Protein AF-A0A931E0K4-F1 (afdb_monomer_lite)

Organism: NCBI:txid2793269

Foldseek 3Di:
DDDDPDDDPVVVVVVVVVVPPPPPPPPPPQWDQDPPPRDIDGVPDQADPQQRQGPDPDPVNVVVVVVVVVLVVLLVVLVVLLVQLLVLLLVQLVVLQVVLVVLCPDPDPCSVVSSVVSNVSSVLSVVLSVCCVPQSQVSLVVVLVVLVVVLVCVCVVPVVCLVVDPVSVVSNVVSVVSSVSSVSNNVSSVVNVVVVVVNVRD

Secondary structure (DSSP, 8-state):
--------THHHHHHHHHTTS---------EEE-TTT--EEETT-SB-TTT--BSSSSTHHHHHHHHHHHHHHHHHHHHHHHHHHHHHHHHHHHHHHHHHHHHHTS--TTHHHHHHHHHHHHHHHHHHHHHTTT-HHHHHHHHHHHHHHHHHHHHHHTHHHHTTSHHHHHHHHHHHHHHHHHHHHHHHHHHHHHHHHHHH--

Sequence (202 aa):
MEYKLFLPARYTKAARINAHLPHVRHVSTNFATCRRCFYINDNSHHFCTNCGFPQQEDETQLLFQYREKQRKETLQKNEFTIQVARSVLYILSAIFFASAVGILFSTLDERIWLSLISAACTGLFFLLARWSAKRPFTAILTAFVIVVTFSTIAVFGELTNSFKTVQGIYTIIFCTTISWLLFRGIQAAYRTDLVNEEMLII

Structure (mmCIF, N/CA/C/O backbone):
data_AF-A0A931E0K4-F1
#
_entry.id   AF-A0A931E0K4-F1
#
loop_
_atom_site.group_PDB
_atom_site.id
_atom_site.type_symbol
_atom_site.label_atom_id
_atom_site.label_alt_id
_atom_site.label_comp_id
_atom_site.label_asym_id
_atom_site.label_entity_id
_atom_site.label_seq_id
_atom_site.pdbx_PDB_ins_code
_atom_site.Cartn_x
_atom_site.Cartn_y
_atom_site.Cartn_z
_atom_site.occupancy
_atom_site.B_iso_or_equiv
_atom_site.auth_seq_id
_atom_site.auth_comp_id
_atom_site.auth_asym_id
_atom_site.auth_atom_id
_atom_site.pdbx_PDB_model_num
ATOM 1 N N . MET A 1 1 ? 36.738 -17.093 -81.093 1.00 38.88 1 MET A N 1
ATOM 2 C CA . MET A 1 1 ? 36.379 -18.367 -80.435 1.00 38.88 1 MET A CA 1
ATOM 3 C C . MET A 1 1 ? 35.285 -18.061 -79.427 1.00 38.88 1 MET A C 1
ATOM 5 O O . MET A 1 1 ? 35.580 -17.498 -78.386 1.00 38.88 1 MET A O 1
ATOM 9 N N . GLU A 1 2 ? 34.027 -18.318 -79.785 1.00 40.12 2 GLU A N 1
ATOM 10 C CA . GLU A 1 2 ? 32.872 -18.112 -78.903 1.00 40.12 2 GLU A CA 1
ATOM 11 C C . GLU A 1 2 ? 32.595 -19.391 -78.107 1.00 40.12 2 GLU A C 1
ATOM 13 O O . GLU A 1 2 ? 32.295 -20.441 -78.676 1.00 40.12 2 GLU A O 1
ATOM 18 N N . TYR A 1 3 ? 32.689 -19.307 -76.784 1.00 42.59 3 TYR A N 1
ATOM 19 C CA . TYR A 1 3 ? 32.352 -20.404 -75.881 1.00 42.59 3 TYR A CA 1
ATOM 20 C C . TYR A 1 3 ? 30.838 -20.378 -75.625 1.00 42.59 3 TYR A C 1
ATOM 22 O O . TYR A 1 3 ? 30.347 -19.605 -74.804 1.00 42.59 3 TYR A O 1
ATOM 30 N N . LYS A 1 4 ? 30.067 -21.208 -76.338 1.00 49.88 4 LYS A N 1
ATOM 31 C CA . LYS A 1 4 ? 28.650 -21.438 -76.009 1.00 49.88 4 LYS A CA 1
ATOM 32 C C . LYS A 1 4 ? 28.568 -22.341 -74.777 1.00 49.88 4 LYS A C 1
ATOM 34 O O . LYS A 1 4 ? 28.726 -23.554 -74.884 1.00 49.88 4 LYS A O 1
ATOM 39 N N . LEU A 1 5 ? 28.327 -21.743 -73.608 1.00 58.03 5 LEU A N 1
ATOM 40 C CA . LEU A 1 5 ? 28.020 -22.472 -72.375 1.00 58.03 5 LEU A CA 1
ATOM 41 C C . LEU A 1 5 ? 26.704 -23.252 -72.554 1.00 58.03 5 LEU A C 1
ATOM 43 O O . LEU A 1 5 ? 25.621 -22.671 -72.628 1.00 58.03 5 LEU A O 1
ATOM 47 N N . PHE A 1 6 ? 26.803 -24.577 -72.623 1.00 56.31 6 PHE A N 1
ATOM 48 C CA . PHE A 1 6 ? 25.661 -25.488 -72.677 1.00 56.31 6 PHE A CA 1
ATOM 49 C C . PHE A 1 6 ? 25.078 -25.645 -71.262 1.00 56.31 6 PHE A C 1
ATOM 51 O O . PHE A 1 6 ? 25.550 -26.452 -70.464 1.00 56.31 6 PHE A O 1
ATOM 58 N N . LEU A 1 7 ? 24.071 -24.839 -70.917 1.00 56.97 7 LEU A N 1
ATOM 59 C CA . LEU A 1 7 ? 23.323 -25.000 -69.666 1.00 56.97 7 LEU A CA 1
ATOM 60 C C . LEU A 1 7 ? 22.314 -26.162 -69.805 1.00 56.97 7 LEU A C 1
ATOM 62 O O . LEU A 1 7 ? 21.549 -26.190 -70.772 1.00 56.97 7 LEU A O 1
ATOM 66 N N . PRO A 1 8 ? 22.270 -27.125 -68.864 1.00 56.81 8 PRO A N 1
ATOM 67 C CA . PRO A 1 8 ? 21.393 -28.291 -68.952 1.00 56.81 8 PRO A CA 1
ATOM 68 C C . PRO A 1 8 ? 19.906 -27.913 -68.839 1.00 56.81 8 PRO A C 1
ATOM 70 O O . PRO A 1 8 ? 19.513 -27.046 -68.056 1.00 56.81 8 PRO A O 1
ATOM 73 N N . ALA A 1 9 ? 19.053 -28.628 -69.581 1.00 57.25 9 ALA A N 1
ATOM 74 C CA . ALA A 1 9 ? 17.633 -28.323 -69.799 1.00 57.25 9 ALA A CA 1
ATOM 75 C C . ALA A 1 9 ? 16.779 -28.127 -68.523 1.00 57.25 9 ALA A C 1
ATOM 77 O O . ALA A 1 9 ? 15.753 -27.447 -68.576 1.00 57.25 9 ALA A O 1
ATOM 78 N N . ARG A 1 10 ? 17.203 -28.637 -67.355 1.00 50.56 10 ARG A N 1
ATOM 79 C CA . ARG A 1 10 ? 16.517 -28.417 -66.063 1.00 50.56 10 ARG A CA 1
ATOM 80 C C . ARG A 1 10 ? 16.532 -26.958 -65.586 1.00 50.56 10 ARG A C 1
ATOM 82 O O . ARG A 1 10 ? 15.635 -26.574 -64.842 1.00 50.56 10 ARG A O 1
ATOM 89 N N . TYR A 1 11 ? 17.471 -26.131 -66.050 1.00 53.72 11 TYR A N 1
ATOM 90 C CA . TYR A 1 11 ? 17.526 -24.704 -65.702 1.00 53.72 11 TYR A CA 1
ATOM 91 C C . TYR A 1 11 ? 16.506 -23.843 -66.463 1.00 53.72 11 TYR A C 1
ATOM 93 O O . TYR A 1 11 ? 16.176 -22.740 -66.031 1.00 53.72 11 TYR A O 1
ATOM 101 N N . THR A 1 12 ? 15.954 -24.345 -67.571 1.00 59.50 12 THR A N 1
ATOM 102 C CA . THR A 1 12 ? 15.048 -23.560 -68.428 1.00 59.50 12 THR A CA 1
ATOM 103 C C . THR A 1 12 ? 13.678 -23.325 -67.791 1.00 59.50 12 THR A C 1
ATOM 105 O O . THR A 1 12 ? 13.069 -22.275 -67.995 1.00 59.50 12 THR A O 1
ATOM 108 N N . LYS A 1 13 ? 13.201 -24.273 -66.973 1.00 61.53 13 LYS A N 1
ATOM 109 C CA . LYS A 1 13 ? 11.904 -24.167 -66.292 1.00 61.53 13 LYS A CA 1
ATOM 110 C C . LYS A 1 13 ? 11.958 -23.160 -65.139 1.00 61.53 13 LYS A C 1
ATOM 112 O O . LYS A 1 13 ? 11.066 -22.328 -65.027 1.00 61.53 13 LYS A O 1
ATOM 117 N N . ALA A 1 14 ? 13.037 -23.177 -64.352 1.00 63.78 14 ALA A N 1
ATOM 118 C CA . ALA A 1 14 ? 13.280 -22.188 -63.300 1.00 63.78 14 ALA A CA 1
ATOM 119 C C . ALA A 1 14 ? 13.487 -20.775 -63.878 1.00 63.78 14 ALA A C 1
ATOM 121 O O . ALA A 1 14 ? 12.932 -19.812 -63.360 1.00 63.78 14 ALA A O 1
ATOM 122 N N . ALA A 1 15 ? 14.205 -20.656 -65.001 1.00 66.88 15 ALA A N 1
ATOM 123 C CA . ALA A 1 15 ? 14.400 -19.379 -65.687 1.00 66.88 15 ALA A CA 1
ATOM 124 C C . ALA A 1 15 ? 13.085 -18.780 -66.222 1.00 66.88 15 ALA A C 1
ATOM 126 O O . ALA A 1 15 ? 12.862 -17.580 -66.081 1.00 66.88 15 ALA A O 1
ATOM 127 N N . ARG A 1 16 ? 12.183 -19.605 -66.779 1.00 68.38 16 ARG A N 1
ATOM 128 C CA . ARG A 1 16 ? 10.851 -19.145 -67.218 1.00 68.38 16 ARG A CA 1
ATOM 129 C C . ARG A 1 16 ? 9.974 -18.672 -66.062 1.00 68.38 16 ARG A C 1
ATOM 131 O O . ARG A 1 16 ? 9.268 -17.687 -66.225 1.00 68.38 16 ARG A O 1
ATOM 138 N N . ILE A 1 17 ? 10.024 -19.348 -64.914 1.00 69.19 17 ILE A N 1
ATOM 139 C CA . ILE A 1 17 ? 9.255 -18.944 -63.727 1.00 69.19 17 ILE A CA 1
ATOM 140 C C . ILE A 1 17 ? 9.805 -17.628 -63.164 1.00 69.19 17 ILE A C 1
ATOM 142 O O . ILE A 1 17 ? 9.030 -16.715 -62.896 1.00 69.19 17 ILE A O 1
ATOM 146 N N . ASN A 1 18 ? 11.132 -17.480 -63.077 1.00 68.12 18 ASN A N 1
ATOM 147 C CA . ASN A 1 18 ? 11.761 -16.232 -62.635 1.00 68.12 18 ASN A CA 1
ATOM 148 C C . ASN A 1 18 ? 11.443 -15.041 -63.550 1.00 68.12 18 ASN A C 1
ATOM 150 O O . ASN A 1 18 ? 11.323 -13.925 -63.059 1.00 68.12 18 ASN A O 1
ATOM 154 N N . ALA A 1 19 ? 11.247 -15.265 -64.854 1.00 71.75 19 ALA A N 1
ATOM 155 C CA . ALA A 1 19 ? 10.851 -14.216 -65.797 1.00 71.75 19 ALA A CA 1
ATOM 156 C C . ALA A 1 19 ? 9.423 -13.680 -65.573 1.00 71.75 19 ALA A C 1
ATOM 158 O O . ALA A 1 19 ? 9.052 -12.673 -66.171 1.00 71.75 19 ALA A O 1
ATOM 159 N N . HIS A 1 20 ? 8.597 -14.366 -64.779 1.00 73.38 20 HIS A N 1
ATOM 160 C CA . HIS A 1 20 ? 7.231 -13.942 -64.442 1.00 73.38 20 HIS A CA 1
ATOM 161 C C . HIS A 1 20 ? 7.095 -13.510 -62.983 1.00 73.38 20 HIS A C 1
ATOM 163 O O . HIS A 1 20 ? 6.018 -13.079 -62.570 1.00 73.38 20 HIS A O 1
ATOM 169 N N . LEU A 1 21 ? 8.172 -13.604 -62.198 1.00 73.31 21 LEU A N 1
ATOM 170 C CA . LEU A 1 21 ? 8.184 -12.997 -60.880 1.00 73.31 21 LEU A CA 1
ATOM 171 C C . LEU A 1 21 ? 8.164 -11.474 -61.052 1.00 73.31 21 LEU A C 1
ATOM 173 O O . LEU A 1 21 ? 8.910 -10.943 -61.882 1.00 73.31 21 LEU A O 1
ATOM 177 N N . PRO A 1 22 ? 7.323 -10.754 -60.292 1.00 68.06 22 PRO A N 1
ATOM 178 C CA . PRO A 1 22 ? 7.361 -9.305 -60.298 1.00 68.06 22 PRO A CA 1
ATOM 179 C C . PRO A 1 22 ? 8.776 -8.867 -59.933 1.00 68.06 22 PRO A C 1
ATOM 181 O O . PRO A 1 22 ? 9.355 -9.342 -58.953 1.00 68.06 22 PRO A O 1
ATOM 184 N N . HIS A 1 23 ? 9.341 -7.974 -60.742 1.00 58.50 23 HIS A N 1
ATOM 185 C CA . HIS A 1 23 ? 10.640 -7.392 -60.459 1.00 58.50 23 HIS A CA 1
ATOM 186 C C . HIS A 1 23 ? 10.482 -6.532 -59.202 1.00 58.50 23 HIS A C 1
ATOM 188 O O . HIS A 1 23 ? 10.049 -5.381 -59.267 1.00 58.50 23 HIS A O 1
ATOM 194 N N . VAL A 1 24 ? 10.758 -7.118 -58.036 1.00 63.78 24 VAL A N 1
ATOM 195 C CA . VAL A 1 24 ? 10.779 -6.384 -56.774 1.00 63.78 24 VAL A CA 1
ATOM 196 C C . VAL A 1 24 ? 11.902 -5.370 -56.926 1.00 63.78 24 VAL A C 1
ATOM 198 O O . VAL A 1 24 ? 13.076 -5.739 -56.982 1.00 63.78 24 VAL A O 1
ATOM 201 N N . ARG A 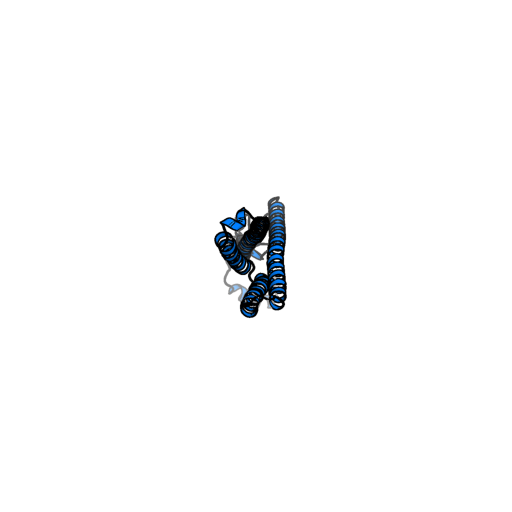1 25 ? 11.553 -4.089 -57.090 1.00 52.69 25 ARG A N 1
ATOM 202 C CA . ARG A 1 25 ? 12.544 -3.019 -56.998 1.00 52.69 25 ARG A CA 1
ATOM 203 C C . ARG A 1 25 ? 13.205 -3.184 -55.639 1.00 52.69 25 ARG A C 1
ATOM 205 O O . ARG A 1 25 ? 12.519 -3.113 -54.622 1.00 52.69 25 ARG A O 1
ATOM 212 N N . HIS A 1 26 ? 14.516 -3.401 -55.629 1.00 53.78 26 HIS A N 1
ATOM 213 C CA . HIS A 1 26 ? 15.320 -3.181 -54.439 1.00 53.78 26 HIS A CA 1
ATOM 214 C C . HIS A 1 26 ? 15.173 -1.698 -54.084 1.00 53.78 26 HIS A C 1
ATOM 216 O O . HIS A 1 26 ? 15.875 -0.843 -54.617 1.00 53.78 26 HIS A O 1
ATOM 222 N N . VAL A 1 27 ? 14.176 -1.384 -53.255 1.00 56.47 27 VAL A N 1
ATOM 223 C CA . VAL A 1 27 ? 14.091 -0.097 -52.577 1.00 56.47 27 VAL A CA 1
ATOM 224 C C . VAL A 1 27 ? 15.368 -0.001 -51.754 1.00 56.47 27 VAL A C 1
ATOM 226 O O . VAL A 1 27 ? 15.718 -0.949 -51.049 1.00 56.47 27 VAL A O 1
ATOM 229 N N . SER A 1 28 ? 16.098 1.097 -51.932 1.00 57.47 28 SER A N 1
ATOM 230 C CA . SER A 1 28 ? 17.351 1.396 -51.241 1.00 57.47 28 SER A CA 1
ATOM 231 C C . SER A 1 28 ? 17.279 0.964 -49.777 1.00 57.47 28 SER A C 1
ATOM 233 O O . SER A 1 28 ? 16.386 1.377 -49.037 1.00 57.47 28 SER A O 1
ATOM 235 N N . THR A 1 29 ? 18.212 0.095 -49.405 1.00 62.16 29 THR A N 1
ATOM 236 C CA . THR A 1 29 ? 18.329 -0.651 -48.150 1.00 62.16 29 THR A CA 1
ATOM 237 C C . THR A 1 29 ? 18.672 0.252 -46.963 1.00 62.16 29 THR A C 1
ATOM 239 O O . THR A 1 29 ? 19.744 0.134 -46.375 1.00 62.16 29 THR A O 1
ATOM 242 N N . ASN A 1 30 ? 17.766 1.157 -46.605 1.00 77.12 30 ASN A N 1
ATOM 243 C CA . ASN A 1 30 ? 17.892 2.012 -45.425 1.00 77.12 30 ASN A CA 1
ATOM 244 C C . ASN A 1 30 ? 17.010 1.511 -44.281 1.00 77.12 30 ASN A C 1
ATOM 246 O O . ASN A 1 30 ? 16.422 2.309 -43.565 1.00 77.12 30 ASN A O 1
ATOM 250 N N . PHE A 1 31 ? 16.896 0.196 -44.110 1.00 83.75 31 PHE A N 1
ATOM 251 C CA . PHE A 1 31 ? 16.170 -0.382 -42.987 1.00 83.75 31 PHE A CA 1
ATOM 252 C C . PHE A 1 31 ? 17.079 -1.316 -42.193 1.00 83.75 31 PHE A C 1
ATOM 254 O O . PHE A 1 31 ? 17.750 -2.173 -42.772 1.00 83.75 31 PHE A O 1
ATOM 261 N N . ALA A 1 32 ? 17.063 -1.171 -40.870 1.00 86.69 32 ALA A N 1
ATOM 262 C CA . ALA A 1 32 ? 17.728 -2.054 -39.923 1.00 86.69 32 ALA A CA 1
ATOM 263 C C . ALA A 1 32 ? 16.684 -2.743 -39.054 1.00 86.69 32 ALA A C 1
ATOM 265 O O . ALA A 1 32 ? 15.733 -2.138 -38.554 1.00 86.69 32 ALA A O 1
ATOM 266 N N . THR A 1 33 ? 16.889 -4.036 -38.833 1.00 89.81 33 THR A N 1
ATOM 267 C CA . THR A 1 33 ? 16.085 -4.795 -37.876 1.00 89.81 33 THR A CA 1
ATOM 268 C C . THR A 1 33 ? 16.662 -4.585 -36.480 1.00 89.81 33 THR A C 1
ATOM 270 O O . THR A 1 33 ? 17.846 -4.829 -36.249 1.00 89.81 33 THR A O 1
ATOM 273 N N . CYS A 1 34 ? 15.828 -4.160 -35.530 1.00 89.44 34 CYS A N 1
ATOM 274 C CA . CYS A 1 34 ? 16.236 -4.032 -34.139 1.00 89.44 34 CYS A CA 1
ATOM 275 C C . CYS A 1 34 ? 16.659 -5.392 -33.577 1.00 89.44 34 CYS A C 1
ATOM 277 O O . CYS A 1 34 ? 15.889 -6.349 -33.601 1.00 89.44 34 CYS A O 1
ATOM 279 N N . ARG A 1 35 ? 17.842 -5.464 -32.967 1.00 88.94 35 ARG A N 1
ATOM 280 C CA . ARG A 1 35 ? 18.365 -6.707 -32.377 1.00 88.94 35 ARG A CA 1
ATOM 281 C C . ARG A 1 35 ? 17.622 -7.174 -31.119 1.00 88.94 35 ARG A C 1
ATOM 283 O O . ARG A 1 35 ? 17.828 -8.300 -30.680 1.00 88.94 35 ARG A O 1
ATOM 290 N N . ARG A 1 36 ? 16.794 -6.310 -30.518 1.00 87.56 36 ARG A N 1
ATOM 291 C CA . ARG A 1 36 ? 16.064 -6.592 -29.272 1.00 87.56 36 ARG A CA 1
ATOM 292 C C . ARG A 1 36 ? 14.627 -7.047 -29.506 1.00 87.56 36 ARG A C 1
ATOM 294 O O . ARG A 1 36 ? 14.223 -8.050 -28.934 1.00 87.56 36 ARG A O 1
ATOM 301 N N . CYS A 1 37 ? 13.861 -6.299 -30.300 1.00 89.88 37 CYS A N 1
ATOM 302 C CA . CYS A 1 37 ? 12.434 -6.558 -30.536 1.00 89.88 37 CYS A CA 1
ATOM 303 C C . CYS A 1 37 ? 12.120 -7.006 -31.971 1.00 89.88 37 CYS A C 1
ATOM 305 O O . CYS A 1 37 ? 10.958 -7.208 -32.298 1.00 89.88 37 CYS A O 1
ATOM 307 N N . PHE A 1 38 ? 13.136 -7.126 -32.834 1.00 91.06 38 PHE A N 1
ATOM 308 C CA . PHE A 1 38 ? 13.004 -7.494 -34.249 1.00 91.06 38 PHE A CA 1
ATOM 309 C C . PHE A 1 38 ? 12.148 -6.542 -35.102 1.00 91.06 38 PHE A C 1
ATOM 311 O O . PHE A 1 38 ? 11.808 -6.860 -36.238 1.00 91.06 38 PHE A O 1
ATOM 318 N N . TYR A 1 39 ? 11.844 -5.345 -34.594 1.00 91.88 39 TYR A N 1
ATOM 319 C CA . TYR A 1 39 ? 11.133 -4.309 -35.339 1.00 91.88 39 TYR A CA 1
ATOM 320 C C . TYR A 1 39 ? 12.005 -3.720 -36.458 1.00 91.88 39 TYR A C 1
ATOM 322 O O . TYR A 1 39 ? 13.197 -3.469 -36.254 1.00 91.88 39 TYR A O 1
ATOM 330 N N . ILE A 1 40 ? 11.412 -3.470 -37.627 1.00 90.88 40 ILE A N 1
ATOM 331 C CA . ILE A 1 40 ? 12.097 -2.899 -38.793 1.00 90.88 40 ILE A CA 1
ATOM 332 C C . ILE A 1 40 ? 12.079 -1.373 -38.663 1.00 90.88 40 ILE A C 1
ATOM 334 O O . ILE A 1 40 ? 11.027 -0.749 -38.767 1.00 90.88 40 ILE A O 1
ATOM 338 N N . ASN A 1 41 ? 13.243 -0.775 -38.416 1.00 90.19 41 ASN A N 1
ATOM 339 C CA . ASN A 1 41 ? 13.419 0.673 -38.307 1.00 90.19 41 ASN A CA 1
ATOM 340 C C . ASN A 1 41 ? 14.109 1.218 -39.552 1.00 90.19 41 ASN A C 1
ATOM 342 O O . ASN A 1 41 ? 14.838 0.497 -40.229 1.00 90.19 41 ASN A O 1
ATOM 346 N N . ASP A 1 42 ? 13.931 2.508 -39.805 1.00 88.75 42 ASP A N 1
ATOM 347 C CA . ASP A 1 42 ? 14.767 3.248 -40.746 1.00 88.75 42 ASP A CA 1
ATOM 348 C C . ASP A 1 42 ? 16.205 3.376 -40.192 1.00 88.75 42 ASP A C 1
ATOM 350 O O . ASP A 1 42 ? 16.398 3.641 -39.003 1.00 88.75 42 ASP A O 1
ATOM 354 N N . ASN A 1 43 ? 17.215 3.187 -41.046 1.00 83.88 43 ASN A N 1
ATOM 355 C CA . ASN A 1 43 ? 18.642 3.322 -40.720 1.00 83.88 43 ASN A CA 1
ATOM 356 C C . ASN A 1 43 ? 19.028 4.746 -40.293 1.00 83.88 43 ASN A C 1
ATOM 358 O O . ASN A 1 43 ? 20.097 4.936 -39.716 1.00 83.88 43 ASN A O 1
ATOM 362 N N . SER A 1 44 ? 18.187 5.743 -40.575 1.00 84.50 44 SER A N 1
ATOM 363 C CA . SER A 1 44 ? 18.364 7.116 -40.091 1.00 84.50 44 SER A CA 1
ATOM 364 C C . SER A 1 44 ? 18.114 7.275 -38.585 1.00 84.50 44 SER A C 1
ATOM 366 O O . SER A 1 44 ? 18.547 8.266 -37.995 1.00 84.50 44 SER A O 1
ATOM 368 N N . HIS A 1 45 ? 17.446 6.318 -37.931 1.00 83.94 45 HIS A N 1
ATOM 369 C CA . HIS A 1 45 ? 17.168 6.388 -36.500 1.00 83.94 45 HIS A CA 1
ATOM 370 C C . HIS A 1 45 ? 18.280 5.744 -35.660 1.00 83.94 45 HIS A C 1
ATOM 372 O O . HIS A 1 45 ? 18.568 4.554 -35.770 1.00 83.94 45 HIS A O 1
ATOM 378 N N . HIS A 1 46 ? 18.841 6.516 -34.723 1.00 87.62 46 HIS A N 1
ATOM 379 C CA . HIS A 1 46 ? 19.814 6.010 -33.743 1.00 87.62 46 HIS A CA 1
ATOM 380 C C . HIS A 1 46 ? 19.192 5.053 -32.706 1.00 87.62 46 HIS A C 1
ATOM 382 O O . HIS A 1 46 ? 19.898 4.232 -32.120 1.00 87.62 46 HIS A O 1
ATOM 388 N N . PHE A 1 47 ? 17.873 5.129 -32.492 1.00 89.75 47 PHE A N 1
ATOM 389 C CA . PHE A 1 47 ? 17.117 4.295 -31.554 1.00 89.75 47 PHE A CA 1
ATOM 390 C C . PHE A 1 47 ? 15.954 3.598 -32.262 1.00 89.75 47 PHE A C 1
ATOM 392 O O . PHE A 1 47 ? 15.380 4.131 -33.207 1.00 89.75 47 PHE A O 1
ATOM 399 N N . CYS A 1 48 ? 15.576 2.412 -31.788 1.00 89.50 48 CYS A N 1
ATOM 400 C CA . CYS A 1 48 ? 14.374 1.733 -32.250 1.00 89.50 48 CYS A CA 1
ATOM 401 C C . CYS A 1 48 ? 13.128 2.560 -31.913 1.00 89.50 48 CYS A C 1
ATOM 403 O O . CYS A 1 48 ? 12.929 2.917 -30.755 1.00 89.50 48 CYS A O 1
ATOM 405 N N . THR A 1 49 ? 12.259 2.794 -32.893 1.00 88.81 49 THR A N 1
ATOM 406 C CA . THR A 1 49 ? 10.993 3.514 -32.694 1.00 88.81 49 THR A CA 1
ATOM 407 C C . THR A 1 49 ? 9.949 2.694 -31.941 1.00 88.81 49 THR A C 1
ATOM 409 O O . THR A 1 49 ? 9.040 3.279 -31.367 1.00 88.81 49 THR A O 1
ATOM 412 N N . ASN A 1 50 ? 10.098 1.365 -31.903 1.00 88.56 50 ASN A N 1
ATOM 413 C CA . ASN A 1 50 ? 9.259 0.478 -31.101 1.00 88.56 50 ASN A CA 1
ATOM 414 C C . ASN A 1 50 ? 9.795 0.351 -29.667 1.00 88.56 50 ASN A C 1
ATOM 416 O O . ASN A 1 50 ? 9.196 0.857 -28.732 1.00 88.56 50 ASN A O 1
ATOM 420 N N . CYS A 1 51 ? 10.979 -0.254 -29.490 1.00 86.81 51 CYS A N 1
ATOM 421 C CA . CYS A 1 51 ? 11.459 -0.606 -28.149 1.00 86.81 51 CYS A CA 1
ATOM 422 C C . CYS A 1 51 ? 12.443 0.394 -27.501 1.00 86.81 51 CYS A C 1
ATOM 424 O O . CYS A 1 51 ? 12.939 0.151 -26.400 1.00 86.81 51 CYS A O 1
ATOM 426 N N . GLY A 1 52 ? 12.834 1.463 -28.203 1.00 87.50 52 GLY A N 1
ATOM 427 C CA . GLY A 1 52 ? 13.841 2.427 -27.734 1.00 87.50 52 GLY A CA 1
ATOM 428 C C . GLY A 1 52 ? 15.289 1.913 -27.686 1.00 87.50 52 GLY A C 1
ATOM 429 O O . GLY A 1 52 ? 16.178 2.648 -27.258 1.00 87.50 52 GLY A O 1
ATOM 430 N N . PHE A 1 53 ? 15.560 0.672 -28.112 1.00 90.31 53 PHE A N 1
ATOM 431 C CA . PHE A 1 53 ? 16.909 0.092 -28.098 1.00 90.31 53 PHE A CA 1
ATOM 432 C C . PHE A 1 53 ? 17.837 0.794 -29.113 1.00 90.31 53 PHE A C 1
ATOM 434 O O . PHE A 1 53 ? 17.422 0.987 -30.261 1.00 90.31 53 PHE A O 1
ATOM 441 N N . PRO A 1 54 ? 19.075 1.163 -28.742 1.00 90.50 54 PRO A N 1
ATOM 442 C CA . PRO A 1 54 ? 20.029 1.803 -29.652 1.00 90.50 54 PRO A CA 1
ATOM 443 C C . PRO A 1 54 ? 20.441 0.873 -30.803 1.00 90.50 54 PRO A C 1
ATOM 445 O O . PRO A 1 54 ? 20.726 -0.305 -30.593 1.00 90.50 54 PRO A O 1
ATOM 448 N N . GLN A 1 55 ? 20.473 1.396 -32.029 1.00 85.19 55 GLN A N 1
ATOM 449 C CA . GLN A 1 55 ? 20.836 0.621 -33.226 1.00 85.19 55 GLN A CA 1
ATOM 450 C C . GLN A 1 55 ? 22.352 0.586 -33.478 1.00 85.19 55 GLN A C 1
ATOM 452 O O . GLN A 1 55 ? 22.846 -0.353 -34.100 1.00 85.19 55 GLN A O 1
ATOM 457 N N . GLN A 1 56 ? 23.092 1.580 -32.978 1.00 80.69 56 GLN A N 1
ATOM 458 C CA . GLN A 1 56 ? 24.555 1.660 -33.065 1.00 80.69 56 GLN A CA 1
ATOM 459 C C . GLN A 1 56 ? 25.211 1.083 -31.795 1.00 80.69 56 GLN A C 1
ATOM 461 O O . GLN A 1 56 ? 24.645 1.162 -30.705 1.00 80.69 56 GLN A O 1
ATOM 466 N N . GLU A 1 57 ? 26.386 0.463 -31.941 1.00 70.12 57 GLU A N 1
ATOM 467 C CA . GLU A 1 57 ? 27.103 -0.286 -30.885 1.00 70.12 57 GLU A CA 1
ATOM 468 C C . GLU A 1 57 ? 27.948 0.579 -29.927 1.00 70.12 57 GLU A C 1
ATOM 470 O O . GLU A 1 57 ? 28.809 0.064 -29.220 1.00 70.12 57 GLU A O 1
ATOM 475 N N . ASP A 1 58 ? 27.684 1.883 -29.860 1.00 74.94 58 ASP A N 1
ATOM 476 C CA . ASP A 1 58 ? 28.479 2.833 -29.072 1.00 74.94 58 ASP A CA 1
ATOM 477 C C . ASP A 1 58 ? 28.038 2.925 -27.590 1.00 74.94 58 ASP A C 1
ATOM 479 O O . ASP A 1 58 ? 27.190 2.172 -27.100 1.00 74.94 58 ASP A O 1
ATOM 483 N N . GLU A 1 59 ? 28.563 3.929 -26.871 1.00 77.88 59 GLU A N 1
ATOM 484 C CA . GLU A 1 59 ? 28.264 4.297 -25.469 1.00 77.88 59 GLU A CA 1
ATOM 485 C C . GLU A 1 59 ? 26.760 4.351 -25.123 1.00 77.88 59 GLU A C 1
ATOM 487 O O . GLU A 1 59 ? 26.356 4.179 -23.967 1.00 77.88 59 GLU A O 1
ATOM 492 N N . THR A 1 60 ? 25.900 4.541 -26.126 1.00 82.75 60 THR A N 1
ATOM 493 C CA . THR A 1 60 ? 24.439 4.555 -25.978 1.00 82.75 60 THR A CA 1
ATOM 494 C C . THR A 1 60 ? 23.865 3.215 -25.504 1.00 82.75 60 THR A C 1
ATOM 496 O O . THR A 1 60 ? 22.849 3.213 -24.802 1.00 82.75 60 THR A O 1
ATOM 499 N N . GLN A 1 61 ? 24.526 2.085 -25.788 1.00 85.00 61 GLN A N 1
ATOM 500 C CA . GLN A 1 61 ? 24.136 0.770 -25.267 1.00 85.00 61 GLN A CA 1
ATOM 501 C C . GLN A 1 61 ? 24.327 0.669 -23.754 1.00 85.00 61 GLN A C 1
ATOM 503 O O . GLN A 1 61 ? 23.432 0.191 -23.051 1.00 85.00 61 GLN A O 1
ATOM 508 N N . LEU A 1 62 ? 25.453 1.168 -23.237 1.00 86.31 62 LEU A N 1
ATOM 509 C CA . LEU A 1 62 ? 25.727 1.189 -21.798 1.00 86.31 62 LEU A CA 1
ATOM 510 C C . LEU A 1 62 ? 24.727 2.089 -21.064 1.00 86.31 62 LEU A C 1
ATOM 512 O O . LEU A 1 62 ? 24.181 1.700 -20.031 1.00 86.31 62 LEU A O 1
ATOM 516 N N . LEU A 1 63 ? 24.416 3.259 -21.633 1.00 86.69 63 LEU A N 1
ATOM 517 C CA . LEU A 1 63 ? 23.399 4.165 -21.092 1.00 86.69 63 LEU A CA 1
ATOM 518 C C . LEU A 1 63 ? 22.004 3.526 -21.075 1.00 86.69 63 LEU A C 1
ATOM 520 O O . LEU A 1 63 ? 21.272 3.678 -20.094 1.00 86.69 63 LEU A O 1
ATOM 524 N N . PHE A 1 64 ? 21.632 2.793 -22.129 1.00 87.81 64 PHE A N 1
ATOM 525 C CA . PHE A 1 64 ? 20.363 2.067 -22.184 1.00 87.81 64 PHE A CA 1
ATOM 526 C C . PHE A 1 64 ? 20.284 0.994 -21.088 1.00 87.81 64 PHE A C 1
ATOM 528 O O . PHE A 1 64 ? 19.317 0.968 -20.327 1.00 87.81 64 PHE A O 1
ATOM 535 N N . GLN A 1 65 ? 21.324 0.166 -20.945 1.00 88.69 65 GLN A N 1
ATOM 536 C CA . GLN A 1 65 ? 21.385 -0.870 -19.908 1.00 88.69 65 GLN A CA 1
ATOM 537 C C . GLN A 1 65 ? 21.327 -0.278 -18.496 1.00 88.69 65 GLN A C 1
ATOM 539 O O . GLN A 1 65 ? 20.625 -0.805 -17.631 1.00 88.69 65 GLN A O 1
ATOM 544 N N . TYR A 1 66 ? 22.019 0.841 -18.260 1.00 90.69 66 TYR A N 1
ATOM 545 C CA . TYR A 1 66 ? 21.971 1.550 -16.983 1.00 90.69 66 TYR A CA 1
ATOM 546 C C . TYR A 1 66 ? 20.554 2.045 -16.664 1.00 90.69 66 TYR A C 1
ATOM 548 O O . TYR A 1 66 ? 20.052 1.810 -15.565 1.00 90.69 66 TYR A O 1
ATOM 556 N N . ARG A 1 67 ? 19.866 2.661 -17.635 1.00 88.38 67 ARG A N 1
ATOM 557 C CA . ARG A 1 67 ? 18.473 3.115 -17.476 1.00 88.38 67 ARG A CA 1
ATOM 558 C C . ARG A 1 67 ? 17.515 1.950 -17.236 1.00 88.38 67 ARG A C 1
ATOM 560 O O . ARG A 1 67 ? 16.641 2.054 -16.379 1.00 88.38 67 ARG A O 1
ATOM 567 N N . GLU A 1 68 ? 17.683 0.839 -17.951 1.00 88.12 68 GLU A N 1
ATOM 568 C CA . GLU A 1 68 ? 16.877 -0.370 -17.752 1.00 88.12 68 GLU A CA 1
ATOM 569 C C . GLU A 1 68 ? 17.082 -0.937 -16.337 1.00 88.12 68 GLU A C 1
ATOM 571 O O . GLU A 1 68 ? 16.112 -1.263 -15.647 1.00 88.12 68 GLU A O 1
ATOM 576 N N . LYS A 1 69 ? 18.334 -0.986 -15.864 1.00 91.56 69 LYS A N 1
ATOM 577 C CA . LYS A 1 69 ? 18.668 -1.403 -14.498 1.00 91.56 69 LYS A CA 1
ATOM 578 C C . LYS A 1 69 ? 18.037 -0.475 -13.458 1.00 91.56 69 LYS A C 1
ATOM 580 O O . LYS A 1 69 ? 17.366 -0.956 -12.550 1.00 91.56 69 LYS A O 1
ATOM 585 N N . GLN A 1 70 ? 18.165 0.838 -13.632 1.00 91.81 70 GLN A N 1
ATOM 586 C CA . GLN A 1 70 ? 17.591 1.834 -12.726 1.00 91.81 70 GLN A CA 1
ATOM 587 C C . GLN A 1 70 ? 16.056 1.740 -12.653 1.00 91.81 70 GLN A C 1
ATOM 589 O O . GLN A 1 70 ? 15.474 1.860 -11.570 1.00 91.81 70 GLN A O 1
ATOM 594 N N . ARG A 1 71 ? 15.380 1.480 -13.782 1.00 88.94 71 ARG A N 1
ATOM 595 C CA . ARG A 1 71 ? 13.926 1.236 -13.816 1.00 88.94 71 ARG A CA 1
ATOM 596 C C . ARG A 1 71 ? 13.555 -0.024 -13.034 1.00 88.94 71 ARG A C 1
ATOM 598 O O . ARG A 1 71 ? 12.656 0.035 -12.199 1.00 88.94 71 ARG A O 1
ATOM 605 N N . LYS A 1 72 ? 14.281 -1.132 -13.230 1.00 89.88 72 LYS A N 1
ATOM 606 C CA . LYS A 1 72 ? 14.062 -2.386 -12.484 1.00 89.88 72 LYS A CA 1
ATOM 607 C C . LYS A 1 72 ? 14.262 -2.206 -10.980 1.00 89.88 72 LYS A C 1
ATOM 609 O O . LYS A 1 72 ? 13.421 -2.644 -10.202 1.00 89.88 72 LYS A O 1
ATOM 614 N N . GLU A 1 73 ? 15.326 -1.520 -10.569 1.00 92.69 73 GLU A N 1
ATOM 615 C CA . GLU A 1 73 ? 15.585 -1.213 -9.156 1.00 92.69 73 GLU A CA 1
ATOM 616 C C . GLU A 1 73 ? 14.476 -0.338 -8.552 1.00 92.69 73 GLU A C 1
ATOM 618 O O . GLU A 1 73 ? 14.020 -0.580 -7.433 1.00 92.69 73 GLU A O 1
ATOM 623 N N . THR A 1 74 ? 13.982 0.645 -9.310 1.00 90.62 74 THR A N 1
ATOM 624 C CA . THR A 1 74 ? 12.869 1.505 -8.881 1.00 90.62 74 THR A CA 1
ATOM 625 C C . THR A 1 74 ? 11.575 0.709 -8.709 1.00 90.62 74 THR A C 1
ATOM 627 O O . THR A 1 74 ? 10.891 0.872 -7.699 1.00 90.62 74 THR A O 1
ATOM 630 N N . LEU A 1 75 ? 11.264 -0.192 -9.646 1.00 91.38 75 LEU A N 1
ATOM 631 C CA . LEU A 1 75 ? 10.104 -1.083 -9.559 1.00 91.38 75 LEU A CA 1
ATOM 632 C C . LEU A 1 75 ? 10.186 -2.003 -8.337 1.00 91.38 75 LEU A C 1
ATOM 634 O O . LEU A 1 75 ? 9.219 -2.101 -7.588 1.00 91.38 75 LEU A O 1
ATOM 638 N N . GLN A 1 76 ? 11.347 -2.612 -8.077 1.00 94.25 76 GLN A N 1
ATOM 639 C CA . GLN A 1 76 ? 11.555 -3.460 -6.896 1.00 94.25 76 GLN A CA 1
ATOM 640 C C . GLN A 1 76 ? 11.387 -2.681 -5.585 1.00 94.25 76 GLN A C 1
ATOM 642 O O . GLN A 1 76 ? 10.726 -3.145 -4.655 1.00 94.25 76 GLN A O 1
ATOM 647 N N . LYS A 1 77 ? 11.945 -1.467 -5.510 1.00 94.69 77 LYS A N 1
ATOM 648 C CA . LYS A 1 77 ? 11.812 -0.595 -4.335 1.00 94.69 77 LYS A CA 1
ATOM 649 C C . LYS A 1 77 ? 10.361 -0.165 -4.094 1.00 94.69 77 LYS A C 1
ATOM 651 O O . LYS A 1 77 ? 9.911 -0.102 -2.943 1.00 94.69 77 LYS A O 1
ATOM 656 N N . ASN A 1 78 ? 9.628 0.140 -5.162 1.00 94.25 78 ASN A N 1
ATOM 657 C CA . ASN A 1 78 ? 8.217 0.493 -5.067 1.00 94.25 78 ASN A CA 1
ATOM 658 C C . ASN A 1 78 ? 7.378 -0.719 -4.650 1.00 94.25 78 ASN A C 1
ATOM 660 O O . ASN A 1 78 ? 6.557 -0.586 -3.749 1.00 94.25 78 ASN A O 1
ATOM 664 N N . GLU A 1 79 ? 7.637 -1.900 -5.216 1.00 95.00 79 GLU A N 1
ATOM 665 C CA . GLU A 1 79 ? 6.966 -3.150 -4.843 1.00 95.00 79 GLU A CA 1
ATOM 666 C C . GLU A 1 79 ? 7.151 -3.463 -3.355 1.00 95.00 79 GLU A C 1
ATOM 668 O O . GLU A 1 79 ? 6.180 -3.747 -2.658 1.00 95.00 79 GLU A O 1
ATOM 673 N N . PHE A 1 80 ? 8.362 -3.296 -2.814 1.00 96.19 80 PHE A N 1
ATOM 674 C CA . PHE A 1 80 ? 8.591 -3.431 -1.373 1.00 96.19 80 PHE A CA 1
ATOM 675 C C . PHE A 1 80 ? 7.733 -2.452 -0.554 1.00 96.19 80 PHE A C 1
ATOM 677 O O . PHE A 1 80 ? 7.132 -2.822 0.452 1.00 96.19 80 PHE A O 1
ATOM 684 N N . THR A 1 81 ? 7.620 -1.198 -0.997 1.00 96.00 81 THR A N 1
ATOM 685 C CA . THR A 1 81 ? 6.798 -0.185 -0.312 1.00 96.00 81 THR A CA 1
ATOM 686 C C . THR A 1 81 ? 5.303 -0.534 -0.365 1.00 96.00 81 THR A C 1
ATOM 688 O O . THR A 1 81 ? 4.592 -0.357 0.626 1.00 96.00 81 THR A O 1
ATOM 691 N N . ILE A 1 82 ? 4.830 -1.087 -1.486 1.00 96.69 82 ILE A N 1
ATOM 692 C CA . ILE A 1 82 ? 3.462 -1.602 -1.645 1.00 96.69 82 ILE A CA 1
ATOM 693 C C . ILE A 1 82 ? 3.228 -2.792 -0.705 1.00 96.69 82 ILE A C 1
ATOM 695 O O . ILE A 1 82 ? 2.187 -2.865 -0.051 1.00 96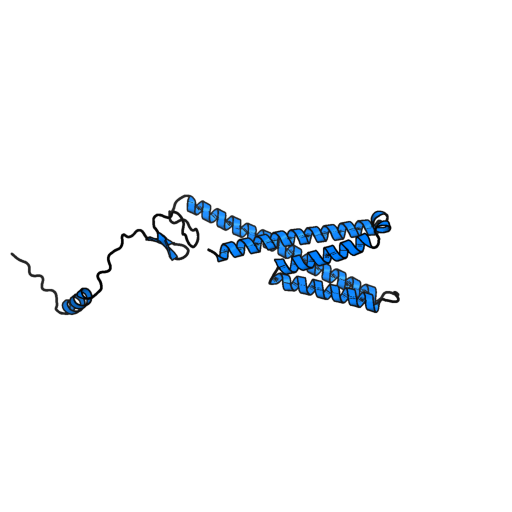.69 82 ILE A O 1
ATOM 699 N N . GLN A 1 83 ? 4.201 -3.699 -0.582 1.00 97.12 83 GLN A N 1
ATOM 700 C CA . GLN A 1 83 ? 4.131 -4.833 0.343 1.00 97.12 83 GLN A CA 1
ATOM 701 C C . GLN A 1 83 ? 4.059 -4.380 1.802 1.00 97.12 83 GLN A C 1
ATOM 703 O O . GLN A 1 83 ? 3.250 -4.913 2.556 1.00 97.12 83 GLN A O 1
ATOM 708 N N . VAL A 1 84 ? 4.824 -3.357 2.195 1.00 96.94 84 VAL A N 1
ATOM 709 C CA . VAL A 1 84 ? 4.723 -2.764 3.538 1.00 96.94 84 VAL A CA 1
ATOM 710 C C . VAL A 1 84 ? 3.318 -2.205 3.784 1.00 96.94 84 VAL A C 1
ATOM 712 O O . VAL A 1 84 ? 2.719 -2.510 4.813 1.00 96.94 84 VAL A O 1
ATOM 715 N N . ALA A 1 85 ? 2.749 -1.454 2.837 1.00 96.81 85 ALA A N 1
ATOM 716 C CA . ALA A 1 85 ? 1.384 -0.935 2.964 1.00 96.81 85 ALA A CA 1
ATOM 717 C C . ALA A 1 85 ? 0.338 -2.063 3.063 1.00 96.81 85 ALA A C 1
ATOM 719 O O . ALA A 1 85 ? -0.579 -1.992 3.880 1.00 96.81 85 ALA A O 1
ATOM 720 N N . ARG A 1 86 ? 0.508 -3.149 2.300 1.00 97.56 86 ARG A N 1
ATOM 721 C CA . ARG A 1 86 ? -0.330 -4.354 2.397 1.00 97.56 86 ARG A CA 1
ATOM 722 C C . ARG A 1 86 ? -0.231 -5.009 3.777 1.00 97.56 86 ARG A C 1
ATOM 724 O O . ARG A 1 86 ? -1.256 -5.381 4.343 1.00 97.56 86 ARG A O 1
ATOM 731 N N . SER A 1 87 ? 0.972 -5.116 4.336 1.00 97.50 87 SER A N 1
ATOM 732 C CA . SER A 1 87 ? 1.180 -5.630 5.694 1.00 97.50 87 SER A CA 1
ATOM 733 C C . SER A 1 87 ? 0.487 -4.763 6.745 1.00 97.50 87 SER A C 1
ATOM 735 O O . SER A 1 87 ? -0.120 -5.305 7.663 1.00 97.50 87 SER A O 1
ATOM 737 N N . VAL A 1 88 ? 0.483 -3.434 6.584 1.00 97.38 88 VAL A N 1
ATOM 738 C CA . VAL A 1 88 ? -0.267 -2.520 7.468 1.00 97.38 88 VAL A CA 1
ATOM 739 C C . VAL A 1 88 ? -1.770 -2.815 7.439 1.00 97.38 88 VAL A C 1
ATOM 741 O O . VAL A 1 88 ? -2.394 -2.826 8.496 1.00 97.38 88 VAL A O 1
ATOM 744 N N . LEU A 1 89 ? -2.355 -3.123 6.276 1.00 97.12 89 LEU A N 1
ATOM 745 C CA . LEU A 1 89 ? -3.774 -3.505 6.188 1.00 97.12 89 LEU A CA 1
ATOM 746 C C . LEU A 1 89 ? -4.072 -4.814 6.934 1.00 97.12 89 LEU A C 1
ATOM 748 O O . LEU A 1 89 ? -5.084 -4.905 7.630 1.00 97.12 89 LEU A O 1
ATOM 752 N N . TYR A 1 90 ? -3.180 -5.806 6.847 1.00 98.12 90 TYR A N 1
ATOM 753 C CA . TYR A 1 90 ? -3.311 -7.035 7.634 1.00 98.12 90 TYR A CA 1
ATOM 754 C C . TYR A 1 90 ? -3.178 -6.770 9.138 1.00 98.12 90 TYR A C 1
ATOM 756 O O . TYR A 1 90 ? -3.987 -7.281 9.912 1.00 98.12 90 TYR A O 1
ATOM 764 N N . ILE A 1 91 ? -2.229 -5.926 9.556 1.00 97.38 91 ILE A N 1
ATOM 765 C CA . ILE A 1 91 ? -2.064 -5.525 10.962 1.00 97.38 91 ILE A CA 1
ATOM 766 C C . ILE A 1 91 ? -3.326 -4.817 11.470 1.00 97.38 91 ILE A C 1
ATOM 768 O O . ILE A 1 91 ? -3.829 -5.169 12.533 1.00 97.38 91 ILE A O 1
ATOM 772 N N . LEU A 1 92 ? -3.887 -3.883 10.697 1.00 96.44 92 LEU A N 1
ATOM 773 C CA . LEU A 1 92 ? -5.150 -3.219 11.027 1.00 96.44 92 LEU A CA 1
ATOM 774 C C . LEU A 1 92 ? -6.292 -4.224 11.189 1.00 96.44 92 LEU A C 1
ATOM 776 O O . LEU A 1 92 ? -7.013 -4.167 12.180 1.00 96.44 92 LEU A O 1
ATOM 780 N N . SER A 1 93 ? -6.427 -5.178 10.261 1.00 97.75 93 SER A N 1
ATOM 781 C CA . SER A 1 93 ? -7.450 -6.222 10.374 1.00 97.75 93 SER A CA 1
ATOM 782 C C . SER A 1 93 ? -7.273 -7.067 11.641 1.00 97.75 93 SER A C 1
ATOM 784 O O . SER A 1 93 ? -8.251 -7.343 12.327 1.00 97.75 93 SER A O 1
ATOM 786 N N . ALA A 1 94 ? -6.035 -7.401 12.018 1.00 97.81 94 ALA A N 1
ATOM 787 C CA . ALA A 1 94 ? -5.753 -8.160 13.232 1.00 97.81 94 ALA A CA 1
ATOM 788 C C . ALA A 1 94 ? -6.079 -7.362 14.507 1.00 97.81 94 ALA A C 1
ATOM 790 O O . ALA A 1 94 ? -6.642 -7.919 15.448 1.00 97.81 94 ALA A O 1
ATOM 791 N N . ILE A 1 95 ? -5.781 -6.058 14.528 1.00 95.88 95 ILE A N 1
ATOM 792 C CA . ILE A 1 95 ? -6.129 -5.171 15.648 1.00 95.88 95 ILE A CA 1
ATOM 793 C C . ILE A 1 95 ? -7.651 -5.059 15.789 1.00 95.88 95 ILE A C 1
ATOM 795 O O . ILE A 1 95 ? -8.173 -5.214 16.894 1.00 95.88 95 ILE A O 1
ATOM 799 N N . PHE A 1 96 ? -8.378 -4.853 14.685 1.00 96.25 96 PHE A N 1
ATOM 800 C CA . PHE A 1 96 ? -9.841 -4.815 14.719 1.00 96.25 96 PHE A CA 1
ATOM 801 C C . PHE A 1 96 ? -10.435 -6.150 15.162 1.00 96.25 96 PHE A C 1
ATOM 803 O O . PHE A 1 96 ? -11.354 -6.156 15.980 1.00 96.25 96 PHE A O 1
ATOM 810 N N . PHE A 1 97 ? -9.866 -7.271 14.724 1.00 97.50 97 PHE A N 1
ATOM 811 C CA . PHE A 1 97 ? -10.303 -8.591 15.156 1.00 97.50 97 PHE A CA 1
ATOM 812 C C . PHE A 1 97 ? -10.107 -8.785 16.664 1.00 97.50 97 PHE A C 1
ATOM 814 O O . PHE A 1 97 ? -11.038 -9.178 17.366 1.00 97.50 97 PHE A O 1
ATOM 821 N N . ALA A 1 98 ? -8.923 -8.443 17.181 1.00 96.75 98 ALA A N 1
ATOM 822 C CA . ALA A 1 98 ? -8.634 -8.504 18.610 1.00 96.75 98 ALA A CA 1
ATOM 823 C C . ALA A 1 98 ? -9.587 -7.607 19.417 1.00 96.75 98 ALA A C 1
ATOM 825 O O . ALA A 1 98 ? -10.088 -8.024 20.461 1.00 96.75 98 ALA A O 1
ATOM 826 N N . SER A 1 99 ? -9.900 -6.409 18.908 1.00 93.88 99 SER A N 1
ATOM 827 C CA . SER A 1 99 ? -10.875 -5.513 19.537 1.00 93.88 99 SER A CA 1
ATOM 828 C C . SER A 1 99 ? -12.296 -6.088 19.524 1.00 93.88 99 SER A C 1
ATOM 830 O O . SER A 1 99 ? -12.9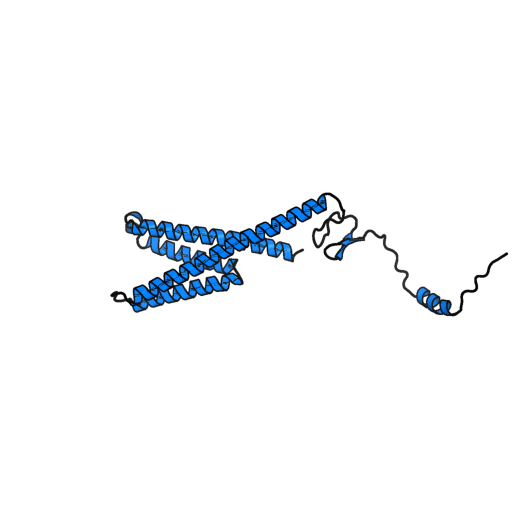81 -6.021 20.540 1.00 93.88 99 SER A O 1
ATOM 832 N N . ALA A 1 100 ? -12.717 -6.732 18.429 1.00 95.69 100 ALA A N 1
ATOM 833 C CA . ALA A 1 100 ? -14.041 -7.336 18.302 1.00 95.69 100 ALA A CA 1
ATOM 834 C C . ALA A 1 100 ? -14.244 -8.469 19.314 1.00 95.69 100 ALA A C 1
ATOM 836 O O . ALA A 1 100 ? -15.294 -8.544 19.958 1.00 95.69 100 ALA A O 1
ATOM 837 N N . VAL A 1 101 ? -13.216 -9.309 19.486 1.00 95.94 101 VAL A N 1
ATOM 838 C CA . VAL A 1 101 ? -13.192 -10.380 20.489 1.00 95.94 101 VAL A CA 1
ATOM 839 C C . VAL A 1 101 ? -13.168 -9.794 21.902 1.00 95.94 101 VAL A C 1
ATOM 841 O O . VAL A 1 101 ? -13.940 -10.231 22.748 1.00 95.94 101 VAL A O 1
ATOM 844 N N . GLY A 1 102 ? -12.343 -8.775 22.164 1.00 94.62 102 GLY A N 1
ATOM 845 C CA . GLY A 1 102 ? -12.278 -8.124 23.477 1.00 94.62 102 GLY A CA 1
ATOM 846 C C . GLY A 1 102 ? -13.606 -7.490 23.905 1.00 94.62 102 GLY A C 1
ATOM 847 O O . GLY A 1 102 ? -14.033 -7.656 25.045 1.00 94.62 102 GLY A O 1
ATOM 848 N N . ILE A 1 103 ? -14.302 -6.823 22.979 1.00 95.00 103 ILE A N 1
ATOM 849 C CA . ILE A 1 103 ? -15.618 -6.218 23.230 1.00 95.00 103 ILE A CA 1
ATOM 850 C C . ILE A 1 103 ? -16.681 -7.290 23.498 1.00 95.00 103 ILE A C 1
ATOM 852 O O . ILE A 1 103 ? -17.560 -7.072 24.329 1.00 95.00 103 ILE A O 1
ATOM 856 N N . LEU A 1 104 ? -16.589 -8.459 22.855 1.00 93.88 104 LEU A N 1
ATOM 857 C CA . LEU A 1 104 ? -17.543 -9.554 23.050 1.00 93.88 104 LEU A CA 1
ATOM 858 C C . LEU A 1 104 ? -17.580 -10.049 24.507 1.00 93.88 104 LEU A C 1
ATOM 860 O O . LEU A 1 104 ? -18.646 -10.413 25.002 1.00 93.88 104 LEU A O 1
ATOM 864 N N . PHE A 1 105 ? -16.435 -10.019 25.198 1.00 94.19 105 PHE A N 1
ATOM 865 C CA . PHE A 1 105 ? -16.310 -10.383 26.616 1.00 94.19 105 PHE A CA 1
ATOM 866 C C . PHE A 1 105 ? -16.515 -9.205 27.582 1.00 94.19 105 PHE A C 1
ATOM 868 O O . PHE A 1 105 ? -16.426 -9.383 28.795 1.00 94.19 105 PHE A O 1
ATOM 875 N N . SER A 1 106 ? -16.786 -8.004 27.068 1.00 94.56 106 SER A N 1
ATOM 876 C CA . SER A 1 106 ? -16.978 -6.808 27.885 1.00 94.56 106 SER A CA 1
ATOM 877 C C . SER A 1 106 ? -18.389 -6.729 28.482 1.00 94.56 106 SER A C 1
ATOM 879 O O . SER A 1 106 ? -19.361 -7.249 27.929 1.00 94.56 106 SER A O 1
ATOM 881 N N . THR A 1 107 ? -18.522 -6.020 29.604 1.00 93.94 107 THR A N 1
ATOM 882 C CA . THR A 1 107 ? -19.794 -5.781 30.312 1.00 93.94 107 THR A CA 1
ATOM 883 C C . THR A 1 107 ? -20.582 -4.586 29.763 1.00 93.94 107 THR A C 1
ATOM 885 O O . THR A 1 107 ? -21.451 -4.064 30.450 1.00 93.94 107 THR A O 1
ATOM 888 N N . LEU A 1 108 ? -20.278 -4.130 28.544 1.00 92.38 108 LEU A N 1
ATOM 889 C CA . LEU A 1 108 ? -20.995 -3.040 27.877 1.00 92.38 108 LEU A CA 1
ATOM 890 C C . LEU A 1 108 ? -22.402 -3.489 27.449 1.00 92.38 108 LEU A C 1
ATOM 892 O O . LEU A 1 108 ? -22.560 -4.582 26.897 1.00 92.38 108 LEU A O 1
ATOM 896 N N . ASP A 1 109 ? -23.400 -2.622 27.628 1.00 92.25 109 ASP A N 1
ATOM 897 C CA . ASP A 1 109 ? -24.795 -2.910 27.258 1.00 92.25 109 ASP A CA 1
ATOM 898 C C . ASP A 1 109 ? -24.952 -3.162 25.745 1.00 92.25 109 ASP A C 1
ATOM 900 O O . ASP A 1 109 ? -25.652 -4.080 25.319 1.00 92.25 109 ASP A O 1
ATOM 904 N N . GLU A 1 110 ? -24.211 -2.424 24.912 1.00 93.44 110 GLU A N 1
ATOM 905 C CA . GLU A 1 110 ? -24.267 -2.512 23.443 1.00 93.44 110 GLU A CA 1
ATOM 906 C C . GLU A 1 110 ? -23.189 -3.427 22.830 1.00 93.44 110 GLU A C 1
ATOM 908 O O . GLU A 1 110 ? -22.864 -3.333 21.641 1.00 93.44 110 GLU A O 1
ATOM 913 N N . ARG A 1 111 ? -22.620 -4.348 23.621 1.00 93.62 111 ARG A N 1
ATOM 914 C CA . ARG A 1 111 ? -21.469 -5.181 23.217 1.00 93.62 111 ARG A CA 1
ATOM 915 C C . ARG A 1 111 ? -21.647 -5.918 21.886 1.00 93.62 111 ARG A C 1
ATOM 917 O O . ARG A 1 111 ? -20.694 -6.021 21.118 1.00 93.62 111 ARG A O 1
ATOM 924 N N . ILE A 1 112 ? -22.852 -6.419 21.593 1.00 93.19 112 ILE A N 1
ATOM 925 C CA . ILE A 1 112 ? -23.120 -7.210 20.380 1.00 93.19 112 ILE A CA 1
ATOM 926 C C . ILE A 1 112 ? -23.016 -6.321 19.136 1.00 93.19 112 ILE A C 1
ATOM 928 O O . ILE A 1 112 ? -22.361 -6.702 18.167 1.00 93.19 112 ILE A O 1
ATOM 932 N N . TRP A 1 113 ? -23.602 -5.121 19.176 1.00 95.50 113 TRP A N 1
ATOM 933 C CA . TRP A 1 113 ? -23.556 -4.171 18.063 1.00 95.50 113 TRP A CA 1
ATOM 934 C C . TRP A 1 113 ? -22.135 -3.660 17.811 1.00 95.50 113 TRP A C 1
ATOM 936 O O . TRP A 1 113 ? -21.669 -3.676 16.672 1.00 95.50 113 TRP A O 1
ATOM 946 N N . LEU A 1 114 ? -21.408 -3.294 18.871 1.00 93.69 114 LEU A N 1
ATOM 947 C CA . LEU A 1 114 ? -20.013 -2.847 18.775 1.00 93.69 114 LEU A CA 1
ATOM 948 C C . LEU A 1 114 ? -19.076 -3.952 18.250 1.00 93.69 114 LEU A C 1
ATOM 950 O O . LEU A 1 114 ? -18.203 -3.697 17.412 1.00 93.69 114 LEU A O 1
ATOM 954 N N . SER A 1 115 ? -19.272 -5.197 18.697 1.00 94.62 115 SER A N 1
ATOM 955 C CA . SER A 1 115 ? -18.517 -6.356 18.204 1.00 94.62 115 SER A CA 1
ATOM 956 C C . SER A 1 115 ? -18.824 -6.646 16.726 1.00 94.62 115 SER A C 1
ATOM 958 O O . SER A 1 115 ? -17.916 -6.918 15.944 1.00 94.62 115 SER A O 1
ATOM 960 N N . LEU A 1 116 ? -20.080 -6.494 16.293 1.00 95.44 116 LEU A N 1
ATOM 961 C CA . LEU A 1 116 ? -20.471 -6.701 14.897 1.00 95.44 116 LEU A CA 1
ATOM 962 C C . LEU A 1 116 ? -19.860 -5.649 13.958 1.00 95.44 116 LEU A C 1
ATOM 964 O O . LEU A 1 116 ? -19.359 -6.002 12.890 1.00 95.44 116 LEU A O 1
ATOM 968 N N . ILE A 1 117 ? -19.834 -4.374 14.361 1.00 94.81 117 ILE A N 1
ATOM 969 C CA . ILE A 1 117 ? -19.206 -3.294 13.580 1.00 94.81 117 ILE A CA 1
ATOM 970 C C . ILE A 1 117 ? -17.693 -3.525 13.451 1.00 94.81 117 ILE A C 1
ATOM 972 O O . ILE A 1 117 ? -17.139 -3.440 12.355 1.00 94.81 117 ILE A O 1
ATOM 976 N N . SER A 1 118 ? -17.013 -3.866 14.547 1.00 94.50 118 SER A N 1
ATOM 977 C CA . SER A 1 118 ? -15.569 -4.149 14.526 1.00 94.50 118 SER A CA 1
ATOM 978 C C . SER A 1 118 ? -15.226 -5.417 13.727 1.00 94.50 118 SER A C 1
ATOM 980 O O . SER A 1 118 ? -14.231 -5.437 12.993 1.00 94.50 118 SER A O 1
ATOM 982 N N . ALA A 1 119 ? -16.080 -6.443 13.765 1.00 96.00 119 ALA A N 1
ATOM 983 C CA . ALA A 1 119 ? -15.968 -7.617 12.900 1.00 96.00 119 ALA A CA 1
ATOM 984 C C . ALA A 1 119 ? -16.161 -7.263 11.412 1.00 96.00 119 ALA A C 1
ATOM 986 O O . ALA A 1 119 ? -15.404 -7.738 10.562 1.00 96.00 119 ALA A O 1
ATOM 987 N N . ALA A 1 120 ? -17.108 -6.378 11.084 1.00 97.06 120 ALA A N 1
ATOM 988 C CA . ALA A 1 120 ? -17.296 -5.889 9.719 1.00 97.06 120 ALA A CA 1
ATOM 989 C C . ALA A 1 120 ? -16.065 -5.111 9.217 1.00 97.06 120 ALA A C 1
ATOM 991 O O . ALA A 1 120 ? -15.573 -5.380 8.119 1.00 97.06 120 ALA A O 1
ATOM 992 N N . CYS A 1 121 ? -15.503 -4.217 10.040 1.00 96.50 121 CYS A N 1
ATOM 993 C CA . CYS A 1 121 ? -14.259 -3.504 9.730 1.00 96.50 121 CYS A CA 1
ATOM 994 C C . CYS A 1 121 ? -13.081 -4.464 9.512 1.00 96.50 121 CYS A C 1
ATOM 996 O O . CYS A 1 121 ? -12.311 -4.291 8.567 1.00 96.50 121 CYS A O 1
ATOM 998 N N . THR A 1 122 ? -12.967 -5.509 10.336 1.00 97.88 122 THR A N 1
ATOM 999 C CA . THR A 1 122 ? -11.960 -6.570 10.174 1.00 97.88 122 THR A CA 1
ATOM 1000 C C . THR A 1 122 ? -12.057 -7.214 8.794 1.00 97.88 122 THR A C 1
ATOM 1002 O O . THR A 1 122 ? -11.061 -7.280 8.069 1.00 97.88 122 THR A O 1
ATOM 1005 N N . GLY A 1 123 ? -13.260 -7.656 8.414 1.00 97.69 123 GLY A N 1
ATOM 1006 C CA . GLY A 1 123 ? -13.510 -8.262 7.109 1.00 97.69 123 GLY A CA 1
ATOM 1007 C C . GLY A 1 123 ? -13.171 -7.311 5.964 1.00 97.69 123 GLY A C 1
ATOM 1008 O O . GLY A 1 123 ? -12.508 -7.711 5.009 1.00 97.69 123 GLY A O 1
ATOM 1009 N N . LEU A 1 124 ? -13.547 -6.037 6.089 1.00 97.75 124 LEU A N 1
ATOM 1010 C CA . LEU A 1 124 ? -13.269 -5.013 5.087 1.00 97.75 124 LEU A CA 1
ATOM 1011 C C . LEU A 1 124 ? -11.761 -4.816 4.883 1.00 97.75 124 LEU A C 1
ATOM 1013 O O . LEU A 1 124 ? -11.279 -4.941 3.756 1.00 97.75 124 LEU A O 1
ATOM 1017 N N . PHE A 1 125 ? -10.994 -4.565 5.948 1.00 97.88 125 PHE A N 1
ATOM 1018 C CA . PHE A 1 125 ? -9.544 -4.367 5.835 1.00 97.88 125 PHE A CA 1
ATOM 1019 C C . PHE A 1 125 ? -8.817 -5.627 5.356 1.00 97.88 125 PHE A C 1
ATOM 1021 O O . PHE A 1 125 ? -7.889 -5.523 4.555 1.00 97.88 125 PHE A O 1
ATOM 1028 N N . PHE A 1 126 ? -9.265 -6.815 5.768 1.00 98.25 126 PHE A N 1
ATOM 1029 C CA . PHE A 1 126 ? -8.716 -8.081 5.284 1.00 98.25 126 PHE A CA 1
ATOM 1030 C C . PHE A 1 126 ? -8.973 -8.287 3.782 1.00 98.25 126 PHE A C 1
ATOM 1032 O O . PHE A 1 126 ? -8.069 -8.675 3.035 1.00 98.25 126 PHE A O 1
ATOM 1039 N N . LEU A 1 127 ? -10.185 -7.982 3.308 1.00 98.00 127 LEU A N 1
ATOM 1040 C CA . LEU A 1 127 ? -10.529 -8.050 1.887 1.00 98.00 127 LEU A CA 1
ATOM 1041 C C . LEU A 1 127 ? -9.736 -7.029 1.068 1.00 98.00 127 LEU A C 1
ATOM 1043 O O . LEU A 1 127 ? -9.222 -7.390 0.010 1.00 98.00 127 LEU A O 1
ATOM 1047 N N . LEU A 1 128 ? -9.567 -5.799 1.564 1.00 97.31 128 LEU A N 1
ATOM 1048 C CA . LEU A 1 128 ? -8.716 -4.792 0.922 1.00 97.31 128 LEU A CA 1
ATOM 1049 C C . LEU A 1 128 ? -7.251 -5.242 0.869 1.00 97.31 128 LEU A C 1
ATOM 1051 O O . LEU A 1 128 ? -6.615 -5.133 -0.181 1.00 97.31 128 LEU A O 1
ATOM 1055 N N . ALA A 1 129 ? -6.728 -5.823 1.952 1.00 97.25 129 ALA A N 1
ATOM 1056 C CA . ALA A 1 129 ? -5.377 -6.377 1.990 1.00 97.25 129 ALA A CA 1
ATOM 1057 C C . ALA A 1 129 ? -5.195 -7.481 0.937 1.00 97.25 129 ALA A C 1
ATOM 1059 O O . ALA A 1 129 ? -4.239 -7.445 0.158 1.00 97.25 129 ALA A O 1
ATOM 1060 N N . ARG A 1 130 ? -6.146 -8.419 0.834 1.00 97.81 130 ARG A N 1
ATOM 1061 C CA . ARG A 1 130 ? -6.137 -9.484 -0.181 1.00 97.81 130 ARG A CA 1
ATOM 1062 C C . ARG A 1 130 ? -6.280 -8.930 -1.599 1.00 97.81 130 ARG A C 1
ATOM 1064 O O . ARG A 1 130 ? -5.585 -9.380 -2.510 1.00 97.81 130 ARG A O 1
ATOM 1071 N N . TRP A 1 131 ? -7.164 -7.956 -1.806 1.00 97.81 131 TRP A N 1
ATOM 1072 C CA . TRP A 1 131 ? -7.416 -7.361 -3.119 1.00 97.81 131 TRP A CA 1
ATOM 1073 C C . TRP A 1 131 ? -6.223 -6.541 -3.627 1.00 97.81 131 TRP A C 1
ATOM 1075 O O . TRP A 1 131 ? -5.933 -6.556 -4.828 1.00 97.81 131 TRP A O 1
ATOM 1085 N N . SER A 1 132 ? -5.448 -5.943 -2.714 1.00 97.19 132 SER A N 1
ATOM 1086 C CA . SER A 1 132 ? -4.217 -5.207 -3.033 1.00 97.19 132 SER A CA 1
ATOM 1087 C C . SER A 1 132 ? -3.132 -6.052 -3.719 1.00 97.19 132 SER A C 1
ATOM 1089 O O . SER A 1 132 ? -2.172 -5.497 -4.248 1.00 97.19 132 SER A O 1
ATOM 1091 N N . ALA A 1 133 ? -3.251 -7.386 -3.729 1.00 95.31 133 ALA A N 1
ATOM 1092 C CA . ALA A 1 133 ? -2.366 -8.262 -4.500 1.00 95.31 133 ALA A CA 1
ATOM 1093 C C . ALA A 1 133 ? -2.604 -8.163 -6.016 1.00 95.31 133 ALA A C 1
ATOM 1095 O O . ALA A 1 133 ? -1.674 -8.351 -6.790 1.00 95.31 133 ALA A O 1
ATOM 1096 N N . LYS A 1 134 ? -3.841 -7.873 -6.442 1.00 95.19 134 LYS A N 1
ATOM 1097 C CA . LYS A 1 134 ? -4.206 -7.744 -7.863 1.00 95.19 134 LYS A CA 1
ATOM 1098 C C . LYS A 1 134 ? -4.255 -6.290 -8.325 1.00 95.19 134 LYS A C 1
ATOM 1100 O O . LYS A 1 134 ? -3.897 -6.002 -9.459 1.00 95.19 134 LYS A O 1
ATOM 1105 N N . ARG A 1 135 ? -4.766 -5.393 -7.477 1.00 95.50 135 ARG A N 1
ATOM 1106 C CA . ARG A 1 135 ? -4.952 -3.965 -7.780 1.00 95.50 135 ARG A CA 1
ATOM 1107 C C . ARG A 1 135 ? -4.474 -3.124 -6.584 1.00 95.50 135 ARG A C 1
ATOM 1109 O O . ARG A 1 135 ? -5.296 -2.716 -5.762 1.00 95.50 135 ARG A O 1
ATOM 1116 N N . PRO A 1 136 ? -3.150 -2.923 -6.425 1.00 95.56 136 PRO A N 1
ATOM 1117 C CA . PRO A 1 136 ? -2.584 -2.281 -5.238 1.00 95.56 136 PRO A CA 1
ATOM 1118 C C . PRO A 1 136 ? -3.018 -0.820 -5.100 1.00 95.56 136 PRO A C 1
ATOM 1120 O O . PRO A 1 136 ? -3.408 -0.416 -4.007 1.00 95.56 136 PRO A O 1
ATOM 1123 N N . PHE A 1 137 ? -3.017 -0.052 -6.195 1.00 96.06 137 PHE A N 1
ATOM 1124 C CA . PHE A 1 137 ? -3.359 1.371 -6.169 1.00 96.06 137 PHE A CA 1
ATOM 1125 C C . PHE A 1 137 ? -4.776 1.617 -5.640 1.00 96.06 137 PHE A C 1
ATOM 1127 O O . PHE A 1 137 ? -4.951 2.313 -4.641 1.00 96.06 137 PHE A O 1
ATOM 1134 N N . THR A 1 138 ? -5.784 0.984 -6.246 1.00 96.19 138 THR A N 1
ATOM 1135 C CA . THR A 1 138 ? -7.187 1.177 -5.854 1.00 96.19 138 THR A CA 1
ATOM 1136 C C . THR A 1 138 ? -7.456 0.684 -4.433 1.00 96.19 138 THR A C 1
ATOM 1138 O O . THR A 1 138 ? -8.105 1.381 -3.658 1.00 96.19 138 THR A O 1
ATOM 1141 N N . ALA A 1 139 ? -6.927 -0.483 -4.051 1.00 97.38 139 ALA A N 1
ATOM 1142 C CA . ALA A 1 139 ? -7.153 -1.044 -2.720 1.00 97.38 139 ALA A CA 1
ATOM 1143 C C . ALA A 1 139 ? -6.537 -0.173 -1.610 1.00 97.38 139 ALA A C 1
ATOM 1145 O O . ALA A 1 139 ? -7.219 0.158 -0.641 1.00 97.38 139 ALA A O 1
ATOM 1146 N N . ILE A 1 140 ? -5.277 0.255 -1.760 1.00 97.00 140 ILE A N 1
ATOM 1147 C CA . ILE A 1 140 ? -4.601 1.094 -0.757 1.00 97.00 140 ILE A CA 1
ATOM 1148 C C . ILE A 1 140 ? -5.249 2.485 -0.696 1.00 97.00 140 ILE A C 1
ATOM 1150 O O . ILE A 1 140 ? -5.435 3.015 0.398 1.00 97.00 140 ILE A O 1
ATOM 1154 N N . LEU A 1 141 ? -5.661 3.051 -1.837 1.00 97.38 141 LEU A N 1
ATOM 1155 C CA . LEU A 1 141 ? -6.379 4.327 -1.884 1.00 97.38 141 LEU A CA 1
ATOM 1156 C C . LEU A 1 141 ? -7.707 4.262 -1.116 1.00 97.38 141 LEU A C 1
ATOM 1158 O O . LEU A 1 141 ? -7.974 5.128 -0.287 1.00 97.38 141 LEU A O 1
ATOM 1162 N N . THR A 1 142 ? -8.518 3.221 -1.338 1.00 97.50 142 THR A N 1
ATOM 1163 C CA . THR A 1 142 ? -9.782 3.051 -0.597 1.00 97.50 142 THR A CA 1
ATOM 1164 C C . THR A 1 142 ? -9.548 2.891 0.903 1.00 97.50 142 THR A C 1
ATOM 1166 O O . THR A 1 142 ? -10.217 3.549 1.696 1.00 97.50 142 THR A O 1
ATOM 1169 N N . ALA A 1 143 ? -8.553 2.095 1.308 1.00 97.31 143 ALA A N 1
ATOM 1170 C CA . ALA A 1 143 ? -8.200 1.940 2.714 1.00 97.31 143 ALA A CA 1
ATOM 1171 C C . ALA A 1 143 ? -7.739 3.261 3.346 1.00 97.31 143 ALA A C 1
ATOM 1173 O O . ALA A 1 143 ? -8.114 3.559 4.474 1.00 97.31 143 ALA A O 1
ATOM 1174 N N . PHE A 1 144 ? -6.956 4.063 2.621 1.00 97.75 144 PHE A N 1
ATOM 1175 C CA . PHE A 1 144 ? -6.512 5.376 3.080 1.00 97.75 144 PHE A CA 1
ATOM 1176 C C . PHE A 1 144 ? -7.686 6.323 3.320 1.00 97.75 144 PHE A C 1
ATOM 1178 O O . PHE A 1 144 ? -7.758 6.924 4.387 1.00 97.75 144 PHE A O 1
ATOM 1185 N N . VAL A 1 145 ? -8.632 6.410 2.378 1.00 97.50 145 VAL A N 1
ATOM 1186 C CA . VAL A 1 145 ? -9.842 7.230 2.550 1.00 97.50 145 VAL A CA 1
ATOM 1187 C C . VAL A 1 145 ? -10.610 6.785 3.793 1.00 97.50 145 VAL A C 1
ATOM 1189 O O . VAL A 1 145 ? -10.945 7.617 4.630 1.00 97.50 145 VAL A O 1
ATOM 1192 N N . ILE A 1 146 ? -10.810 5.476 3.965 1.00 96.31 146 ILE A N 1
ATOM 1193 C CA . ILE A 1 146 ? -11.506 4.915 5.127 1.00 96.31 146 ILE A CA 1
ATOM 1194 C C . ILE A 1 146 ? -10.783 5.274 6.433 1.00 96.31 146 ILE A C 1
ATOM 1196 O O . ILE A 1 146 ? -11.406 5.800 7.354 1.00 96.31 146 ILE A O 1
ATOM 1200 N N . VAL A 1 147 ? -9.468 5.054 6.513 1.00 95.62 147 VAL A N 1
ATOM 1201 C CA . VAL A 1 147 ? -8.672 5.384 7.707 1.00 95.62 147 VAL A CA 1
ATOM 1202 C C . VAL A 1 147 ? -8.760 6.872 8.025 1.00 95.62 147 VAL A C 1
ATOM 1204 O O . VAL A 1 147 ? -9.060 7.218 9.161 1.00 95.62 147 VAL A O 1
ATOM 1207 N N . VAL A 1 148 ? -8.593 7.753 7.036 1.00 95.31 148 VAL A N 1
ATOM 1208 C CA . VAL A 1 148 ? -8.699 9.205 7.242 1.00 95.31 148 VAL A CA 1
ATOM 1209 C C . VAL A 1 148 ? -10.100 9.597 7.718 1.00 95.31 148 VAL A C 1
ATOM 1211 O O . VAL A 1 148 ? -10.224 10.402 8.642 1.00 95.31 148 VAL A O 1
ATOM 1214 N N . THR A 1 149 ? -11.165 9.011 7.162 1.00 95.06 149 THR A N 1
ATOM 1215 C CA . THR A 1 149 ? -12.538 9.286 7.624 1.00 95.06 149 THR A CA 1
ATOM 1216 C C . THR A 1 149 ? -12.771 8.834 9.067 1.00 95.06 149 THR A C 1
ATOM 1218 O O . THR A 1 149 ? -13.290 9.605 9.868 1.00 95.06 149 THR A O 1
ATOM 1221 N N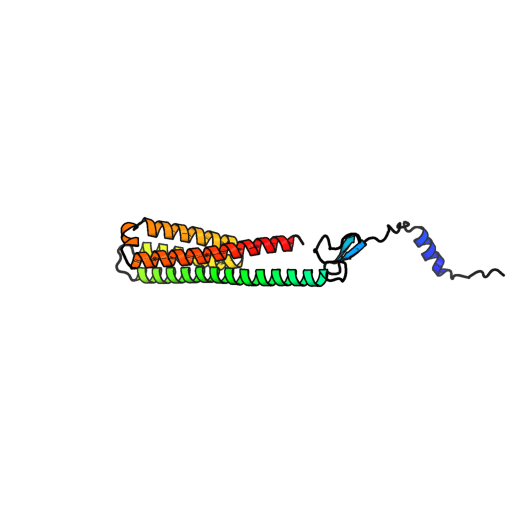 . PHE A 1 150 ? -12.321 7.640 9.458 1.00 92.56 150 PHE A N 1
ATOM 1222 C CA . PHE A 1 150 ? -12.454 7.190 10.846 1.00 92.56 150 PHE A CA 1
ATOM 1223 C C . PHE A 1 150 ? -11.582 7.999 11.807 1.00 92.56 150 PHE A C 1
ATOM 1225 O O . PHE A 1 150 ? -12.040 8.362 12.886 1.00 92.56 150 PHE A O 1
ATOM 1232 N N . SER A 1 151 ? -10.347 8.324 11.418 1.00 92.25 151 SER A N 1
ATOM 1233 C CA . SER A 1 151 ? -9.447 9.145 12.229 1.00 92.25 151 SER A CA 1
ATOM 1234 C C . SER A 1 151 ? -9.992 10.552 12.439 1.00 92.25 151 SER A C 1
ATOM 1236 O O . SER A 1 151 ? -9.919 11.067 13.548 1.00 92.25 151 SER A O 1
ATOM 1238 N N . THR A 1 152 ? -10.576 11.167 11.409 1.00 91.56 152 THR A N 1
ATOM 1239 C CA . THR A 1 152 ? -11.214 12.481 11.556 1.00 91.56 152 THR A CA 1
ATOM 1240 C C . THR A 1 152 ? -12.412 12.398 12.496 1.00 91.56 152 THR A C 1
ATOM 1242 O O . THR A 1 152 ? -12.451 13.160 13.457 1.00 91.56 152 THR A O 1
ATOM 1245 N N . ILE A 1 153 ? -13.326 11.439 12.315 1.00 91.62 153 ILE A N 1
ATOM 1246 C CA . ILE A 1 153 ? -14.470 11.252 13.225 1.00 91.62 153 ILE A CA 1
ATOM 1247 C C . ILE A 1 153 ? -14.001 11.045 14.674 1.00 91.62 153 ILE A C 1
ATOM 1249 O O . ILE A 1 153 ? -14.529 11.691 15.575 1.00 91.62 153 ILE A O 1
ATOM 1253 N N . ALA A 1 154 ? -12.987 10.206 14.901 1.00 87.69 154 ALA A N 1
ATOM 1254 C CA . ALA A 1 154 ? -12.454 9.940 16.236 1.00 87.69 154 ALA A CA 1
ATOM 1255 C C . ALA A 1 154 ? -11.847 11.194 16.890 1.00 87.69 154 ALA A C 1
ATOM 1257 O O . ALA A 1 154 ? -12.133 11.489 18.047 1.00 87.69 154 ALA A O 1
ATOM 1258 N N . VAL A 1 155 ? -11.046 11.963 16.145 1.00 86.81 155 VAL A N 1
ATOM 1259 C CA . VAL A 1 155 ? -10.410 13.185 16.664 1.00 86.81 155 VAL A CA 1
ATOM 1260 C C . VAL A 1 155 ? -11.437 14.293 16.907 1.00 86.81 155 VAL A C 1
ATOM 1262 O O . VAL A 1 155 ? -11.359 14.981 17.923 1.00 86.81 155 VAL A O 1
ATOM 1265 N N . PHE A 1 156 ? -12.409 14.471 16.008 1.00 88.19 156 PHE A N 1
ATOM 1266 C CA . PHE A 1 156 ? -13.441 15.502 16.145 1.00 88.19 156 PHE A CA 1
ATOM 1267 C C . PHE A 1 156 ? -14.492 15.164 17.208 1.00 88.19 156 PHE A C 1
ATOM 1269 O O . PHE A 1 156 ? -14.952 16.074 17.895 1.00 88.19 156 PHE A O 1
ATOM 1276 N N . GLY A 1 157 ? -14.850 13.886 17.373 1.00 84.56 157 GLY A N 1
ATOM 1277 C CA . GLY A 1 157 ? -15.854 13.445 18.346 1.00 84.56 157 GLY A CA 1
ATOM 1278 C C . GLY A 1 157 ? -15.470 13.748 19.796 1.00 84.56 157 GLY A C 1
ATOM 1279 O O . GLY A 1 157 ? -16.334 14.064 20.608 1.00 84.56 157 GLY A O 1
ATOM 1280 N N . GLU A 1 158 ? -14.173 13.737 20.108 1.00 82.00 158 GLU A N 1
ATOM 1281 C CA . GLU A 1 158 ? -13.655 13.986 21.455 1.00 82.00 158 GLU A CA 1
ATOM 1282 C C . GLU A 1 158 ? -12.542 15.039 21.457 1.00 82.00 158 GLU A C 1
ATOM 1284 O O . GLU A 1 158 ? -11.517 14.881 22.120 1.00 82.00 158 GLU A O 1
ATOM 1289 N N . LEU A 1 159 ? -12.712 16.128 20.703 1.00 80.88 159 LEU A N 1
ATOM 1290 C CA . LEU A 1 159 ? -11.643 17.101 20.449 1.00 80.88 159 LEU A CA 1
ATOM 1291 C C . LEU A 1 159 ? -11.029 17.680 21.741 1.00 80.88 159 LEU A C 1
ATOM 1293 O O . LEU A 1 159 ? -9.812 17.798 21.873 1.00 80.88 159 LEU A O 1
ATOM 1297 N N . THR A 1 160 ? -11.863 18.001 22.733 1.00 78.75 160 THR A N 1
ATOM 1298 C CA . THR A 1 160 ? -11.426 18.570 24.020 1.00 78.75 160 THR A CA 1
ATOM 1299 C C . THR A 1 160 ? -10.661 17.574 24.890 1.00 78.75 160 THR A C 1
ATOM 1301 O O . THR A 1 160 ? -9.723 17.974 25.582 1.00 78.75 160 THR A O 1
ATOM 1304 N N . ASN A 1 161 ? -11.028 16.292 24.847 1.00 79.44 161 ASN A N 1
ATOM 1305 C CA . ASN A 1 161 ? -10.370 15.229 25.608 1.00 79.44 161 ASN A CA 1
ATOM 1306 C C . ASN A 1 161 ? -9.126 14.708 24.881 1.00 79.44 161 ASN A C 1
ATOM 1308 O O . ASN A 1 161 ? -8.127 14.391 25.526 1.00 79.44 161 ASN A O 1
ATOM 1312 N N . SER A 1 162 ? -9.143 14.690 23.549 1.00 80.69 162 SER A N 1
ATOM 1313 C CA . SER A 1 162 ? -8.054 14.172 22.718 1.00 80.69 162 SER A CA 1
ATOM 1314 C C . SER A 1 162 ? -6.748 14.947 22.901 1.00 80.69 162 SER A C 1
ATOM 1316 O O . SER A 1 162 ? -5.676 14.348 22.894 1.00 80.69 162 SER A O 1
ATOM 1318 N N . PHE A 1 163 ? -6.823 16.263 23.130 1.00 84.31 163 PHE A N 1
ATOM 1319 C CA . PHE A 1 163 ? -5.637 17.094 23.381 1.00 84.31 163 PHE A CA 1
ATOM 1320 C C . PHE A 1 163 ? -5.193 17.142 24.847 1.00 84.31 163 PHE A C 1
ATOM 1322 O O . PHE A 1 163 ? -4.055 17.512 25.127 1.00 84.31 163 PHE A O 1
ATOM 1329 N N . LYS A 1 164 ? -6.078 16.799 25.788 1.00 85.81 164 LYS A N 1
ATOM 1330 C CA . LYS A 1 164 ? -5.792 16.872 27.231 1.00 85.81 164 LYS A CA 1
ATOM 1331 C C . LYS A 1 164 ? -5.369 15.534 27.824 1.00 85.81 164 LYS A C 1
ATOM 1333 O O . LYS A 1 164 ? -4.660 15.507 28.824 1.00 85.81 164 LYS A O 1
ATOM 1338 N N . THR A 1 165 ? -5.821 14.430 27.236 1.00 91.19 165 THR A N 1
ATOM 1339 C CA . THR A 1 165 ? -5.547 13.082 27.733 1.00 91.19 165 THR A CA 1
ATOM 1340 C C . THR A 1 165 ? -4.350 12.467 27.018 1.00 91.19 165 THR A C 1
ATOM 1342 O O . THR A 1 165 ? -4.174 12.597 25.808 1.00 91.19 165 THR A O 1
ATOM 1345 N N . VAL A 1 166 ? -3.538 11.733 27.779 1.00 91.19 166 VAL A N 1
ATOM 1346 C CA . VAL A 1 166 ? -2.386 10.987 27.254 1.00 91.19 166 VAL A CA 1
ATOM 1347 C C . VAL A 1 166 ? -2.831 9.966 26.194 1.00 91.19 166 VAL A C 1
ATOM 1349 O O . VAL A 1 166 ? -2.194 9.829 25.152 1.00 91.19 166 VAL A O 1
ATOM 1352 N N . GLN A 1 167 ? -3.970 9.301 26.416 1.00 86.75 167 GLN A N 1
ATOM 1353 C CA . GLN A 1 167 ? -4.561 8.346 25.473 1.00 86.75 167 GLN A CA 1
ATOM 1354 C C . GLN A 1 167 ? -4.962 8.999 24.139 1.00 86.75 167 GLN A C 1
ATOM 1356 O O . GLN A 1 167 ? -4.735 8.416 23.074 1.00 86.75 167 GLN A O 1
ATOM 1361 N N . GLY A 1 168 ? -5.509 10.218 24.178 1.00 87.94 168 GLY A N 1
ATOM 1362 C CA . GLY A 1 168 ? -5.865 10.974 22.980 1.00 87.94 168 GLY A CA 1
ATOM 1363 C C . GLY A 1 168 ? -4.656 11.280 22.095 1.00 87.94 168 GLY A C 1
ATOM 1364 O O . GLY A 1 168 ? -4.676 11.004 20.895 1.00 87.94 168 GLY A O 1
ATOM 1365 N N . ILE A 1 169 ? -3.556 11.742 22.699 1.00 90.06 169 ILE A N 1
ATOM 1366 C CA . ILE A 1 169 ? -2.306 12.042 21.983 1.00 90.06 169 ILE A CA 1
ATOM 1367 C C . ILE A 1 169 ? -1.741 10.784 21.307 1.00 90.06 169 ILE A C 1
ATOM 1369 O O . ILE A 1 169 ? -1.385 10.832 20.126 1.00 90.06 169 ILE A O 1
ATOM 1373 N N . TYR A 1 170 ? -1.702 9.644 22.009 1.00 91.44 170 TYR A N 1
ATOM 1374 C CA . TYR A 1 170 ? -1.248 8.381 21.414 1.00 91.44 170 T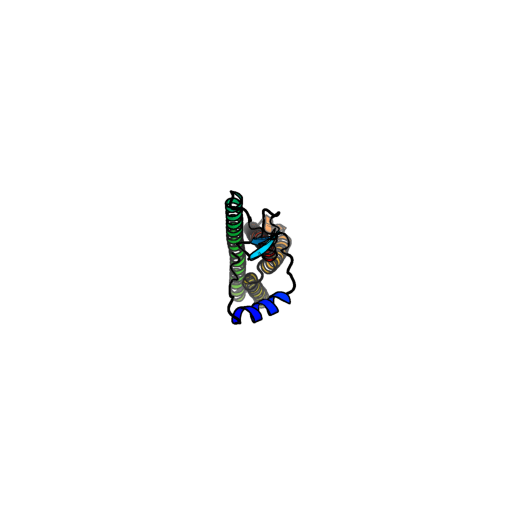YR A CA 1
ATOM 1375 C C . TYR A 1 170 ? -2.110 7.955 20.222 1.00 91.44 170 TYR A C 1
ATOM 1377 O O . TYR A 1 170 ? -1.574 7.493 19.214 1.00 91.44 170 TYR A O 1
ATOM 1385 N N . THR A 1 171 ? -3.425 8.164 20.304 1.00 89.62 171 THR A N 1
ATOM 1386 C CA . THR A 1 171 ? -4.360 7.847 19.216 1.00 89.62 171 THR A CA 1
ATOM 1387 C C . THR A 1 171 ? -4.089 8.711 17.982 1.00 89.62 171 THR A C 1
ATOM 1389 O O . THR A 1 171 ? -3.995 8.185 16.874 1.00 89.62 171 THR A O 1
ATOM 1392 N N . ILE A 1 172 ? -3.870 10.019 18.160 1.00 91.69 172 ILE A N 1
ATOM 1393 C CA . ILE A 1 172 ? -3.541 10.942 17.060 1.0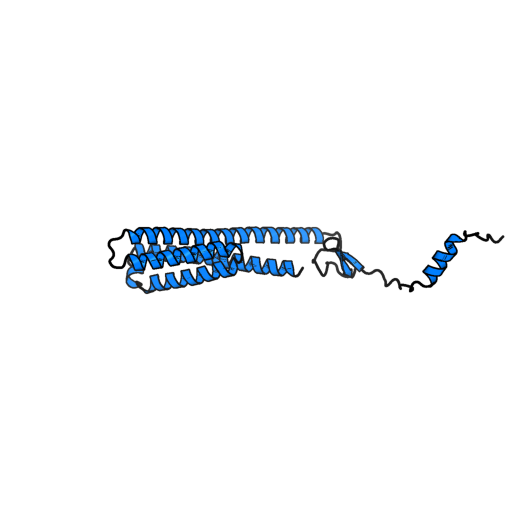0 91.69 172 ILE A CA 1
ATOM 1394 C C . ILE A 1 172 ? -2.227 10.541 16.382 1.00 91.69 172 ILE A C 1
ATOM 1396 O O . ILE A 1 172 ? -2.168 10.469 15.150 1.00 91.69 172 ILE A O 1
ATOM 1400 N N . ILE A 1 173 ? -1.180 10.256 17.165 1.00 93.44 173 ILE A N 1
ATOM 1401 C CA . ILE A 1 173 ? 0.124 9.831 16.634 1.00 93.44 173 ILE A CA 1
ATOM 1402 C C . ILE A 1 173 ? -0.045 8.542 15.830 1.00 93.44 173 ILE A C 1
ATOM 1404 O O . ILE A 1 173 ? 0.368 8.489 14.674 1.00 93.44 173 ILE A O 1
ATOM 1408 N N . PHE A 1 174 ? -0.716 7.540 16.398 1.00 92.88 174 PHE A N 1
ATOM 1409 C CA . PHE A 1 174 ? -0.967 6.262 15.740 1.00 92.88 174 PHE A CA 1
ATOM 1410 C C . PHE A 1 174 ? -1.718 6.426 14.409 1.00 92.88 174 PHE A C 1
ATOM 1412 O O . PHE A 1 174 ? -1.253 5.945 13.372 1.00 92.88 174 PHE A O 1
ATOM 1419 N N . CYS A 1 175 ? -2.833 7.165 14.400 1.00 92.56 175 CYS A N 1
ATOM 1420 C CA . CYS A 1 175 ? -3.606 7.439 13.187 1.00 92.56 175 CYS A CA 1
ATOM 1421 C C . CYS A 1 175 ? -2.787 8.189 12.126 1.00 92.56 175 CYS A C 1
ATOM 1423 O O . CYS A 1 175 ? -2.856 7.861 10.937 1.00 92.56 175 CYS A O 1
ATOM 1425 N N . THR A 1 176 ? -1.975 9.160 12.547 1.00 94.25 176 THR A N 1
ATOM 1426 C CA . THR A 1 176 ? -1.104 9.933 11.651 1.00 94.25 176 THR A CA 1
ATOM 1427 C C . THR A 1 176 ? -0.008 9.050 11.053 1.00 94.25 176 THR A C 1
ATOM 1429 O O . THR A 1 176 ? 0.226 9.098 9.846 1.00 94.25 176 THR A O 1
ATOM 1432 N N . THR A 1 177 ? 0.625 8.188 11.857 1.00 95.81 177 THR A N 1
ATOM 1433 C CA . THR A 1 177 ? 1.644 7.236 11.392 1.00 95.81 177 THR A CA 1
ATOM 1434 C C . THR A 1 177 ? 1.072 6.262 10.364 1.00 95.81 177 THR A C 1
ATOM 1436 O O . THR A 1 177 ? 1.679 6.060 9.313 1.00 95.81 177 THR A O 1
ATOM 1439 N N . ILE A 1 178 ? -0.110 5.695 10.616 1.00 95.69 178 ILE A N 1
ATOM 1440 C CA . ILE A 1 178 ? -0.764 4.781 9.669 1.00 95.69 178 ILE A CA 1
ATOM 1441 C C . ILE A 1 178 ? -1.134 5.502 8.376 1.00 95.69 178 ILE A C 1
ATOM 1443 O O . ILE A 1 178 ? -0.842 4.997 7.291 1.00 95.69 178 ILE A O 1
ATOM 1447 N N . SER A 1 179 ? -1.721 6.695 8.475 1.00 96.06 179 SER A N 1
ATOM 1448 C CA . SER A 1 179 ? -2.080 7.500 7.304 1.00 96.06 179 SER A CA 1
ATOM 1449 C C . SER A 1 179 ? -0.848 7.834 6.460 1.00 96.06 179 SER A C 1
ATOM 1451 O O . SER A 1 179 ? -0.887 7.711 5.238 1.00 96.06 179 SER A O 1
ATOM 1453 N N . TRP A 1 180 ? 0.276 8.172 7.100 1.00 96.81 180 TRP A N 1
ATOM 1454 C CA . TRP A 1 180 ? 1.548 8.421 6.423 1.00 96.81 180 TRP A CA 1
ATOM 1455 C C . TRP A 1 180 ? 2.098 7.171 5.716 1.00 96.81 180 TRP A C 1
ATOM 1457 O O . TRP A 1 180 ? 2.526 7.254 4.561 1.00 96.81 180 TRP A O 1
ATOM 1467 N N . LEU A 1 181 ? 2.044 6.000 6.363 1.00 96.50 181 LEU A N 1
ATOM 1468 C CA . LEU A 1 181 ? 2.467 4.730 5.760 1.00 96.50 181 LEU A CA 1
ATOM 1469 C C . LEU A 1 181 ? 1.608 4.356 4.544 1.00 96.50 181 LEU A C 1
ATOM 1471 O O . LEU A 1 181 ? 2.150 3.978 3.503 1.00 96.50 181 LEU A O 1
ATOM 1475 N N . LEU A 1 182 ? 0.285 4.500 4.651 1.00 96.00 182 LEU A N 1
ATOM 1476 C CA . LEU A 1 182 ? -0.636 4.243 3.543 1.00 96.00 182 LEU A CA 1
ATOM 1477 C C . LEU A 1 182 ? -0.413 5.226 2.393 1.00 96.00 182 LEU A C 1
ATOM 1479 O O . LEU A 1 182 ? -0.323 4.799 1.245 1.00 96.00 182 LEU A O 1
ATOM 1483 N N . PHE A 1 183 ? -0.234 6.516 2.687 1.00 97.12 183 PHE A N 1
ATOM 1484 C CA . PHE A 1 183 ? 0.056 7.531 1.675 1.00 97.12 183 PHE A CA 1
ATOM 1485 C C . PHE A 1 183 ? 1.336 7.217 0.892 1.00 97.12 183 PHE A C 1
ATOM 1487 O O . PHE A 1 183 ? 1.353 7.276 -0.340 1.00 97.12 183 PHE A O 1
ATOM 1494 N N . ARG A 1 184 ? 2.397 6.790 1.587 1.00 96.44 184 ARG A N 1
ATOM 1495 C CA . ARG A 1 184 ? 3.635 6.331 0.946 1.00 96.44 184 ARG A CA 1
ATOM 1496 C C . ARG A 1 184 ? 3.399 5.099 0.061 1.00 96.44 184 ARG A C 1
ATOM 1498 O O . ARG A 1 184 ? 3.974 5.010 -1.023 1.00 96.44 184 ARG A O 1
ATOM 1505 N N . GLY A 1 185 ? 2.530 4.184 0.492 1.00 96.50 185 GLY A N 1
ATOM 1506 C CA . GLY A 1 185 ? 2.071 3.046 -0.309 1.00 96.50 185 GLY A CA 1
ATOM 1507 C C . GLY A 1 185 ? 1.352 3.465 -1.595 1.00 96.50 185 GLY A C 1
ATOM 1508 O O . GLY A 1 185 ? 1.649 2.922 -2.657 1.00 96.50 185 GLY A O 1
ATOM 1509 N N . ILE A 1 186 ? 0.468 4.468 -1.526 1.00 97.44 186 ILE A N 1
ATOM 1510 C CA . ILE A 1 186 ? -0.258 5.008 -2.692 1.00 97.44 186 ILE A CA 1
ATOM 1511 C C . ILE A 1 186 ? 0.717 5.605 -3.704 1.00 97.44 186 ILE A C 1
ATOM 1513 O O . ILE A 1 186 ? 0.627 5.297 -4.889 1.00 97.44 186 ILE A O 1
ATOM 1517 N N . GLN A 1 187 ? 1.670 6.427 -3.251 1.00 96.75 187 GLN A N 1
ATOM 1518 C CA . GLN A 1 187 ? 2.667 7.028 -4.142 1.00 96.75 187 GLN A CA 1
ATOM 1519 C C . GLN A 1 187 ? 3.516 5.971 -4.856 1.00 96.75 187 GLN A C 1
ATOM 1521 O O . GLN A 1 187 ? 3.814 6.120 -6.041 1.00 96.75 187 GLN A O 1
ATOM 1526 N N . ALA A 1 188 ? 3.900 4.904 -4.150 1.00 95.94 188 ALA A N 1
ATOM 1527 C CA . ALA A 1 188 ? 4.639 3.794 -4.740 1.00 95.94 188 ALA A CA 1
ATOM 1528 C C . ALA A 1 188 ? 3.792 3.029 -5.768 1.00 95.94 188 ALA A C 1
ATOM 1530 O O . ALA A 1 188 ? 4.272 2.778 -6.870 1.00 95.94 188 ALA A O 1
ATOM 1531 N N . ALA A 1 189 ? 2.533 2.724 -5.440 1.00 96.06 189 ALA A N 1
ATOM 1532 C CA . ALA A 1 189 ? 1.606 2.052 -6.348 1.00 96.06 189 ALA A CA 1
ATOM 1533 C C . ALA A 1 189 ? 1.351 2.871 -7.621 1.00 96.06 189 ALA A C 1
ATOM 1535 O O . ALA A 1 189 ? 1.485 2.339 -8.717 1.00 96.06 189 ALA A O 1
ATOM 1536 N N . TYR A 1 190 ? 1.092 4.175 -7.483 1.00 95.62 190 TYR A N 1
ATOM 1537 C CA . TYR A 1 190 ? 0.889 5.083 -8.614 1.00 95.62 190 TYR A CA 1
ATOM 1538 C C . TYR A 1 190 ? 2.105 5.129 -9.549 1.00 95.62 190 TYR A C 1
ATOM 1540 O O . TYR A 1 190 ? 1.966 5.036 -10.765 1.00 95.62 190 TYR A O 1
ATOM 1548 N N . ARG A 1 191 ? 3.319 5.229 -8.988 1.00 93.94 191 ARG A N 1
ATOM 1549 C CA . ARG A 1 191 ? 4.555 5.227 -9.787 1.00 93.94 191 ARG A CA 1
ATOM 1550 C C . ARG A 1 191 ? 4.772 3.901 -10.510 1.00 93.94 191 ARG A C 1
ATOM 1552 O O . ARG A 1 191 ? 5.243 3.910 -11.639 1.00 93.94 191 ARG A O 1
ATOM 1559 N N . THR A 1 192 ? 4.469 2.778 -9.865 1.00 93.38 192 THR A N 1
ATOM 1560 C CA . THR A 1 192 ? 4.587 1.455 -10.488 1.00 93.38 192 THR A CA 1
ATOM 1561 C C . THR A 1 192 ? 3.584 1.278 -11.622 1.00 93.38 192 THR A C 1
ATOM 1563 O O . THR A 1 192 ? 3.976 0.794 -12.678 1.00 93.38 192 THR A O 1
ATOM 1566 N N . ASP A 1 193 ? 2.333 1.706 -11.440 1.00 92.38 193 ASP A N 1
ATOM 1567 C CA . ASP A 1 193 ? 1.316 1.644 -12.495 1.00 92.38 193 ASP A CA 1
ATOM 1568 C C . ASP A 1 193 ? 1.724 2.504 -13.702 1.00 92.38 193 ASP A C 1
ATOM 1570 O O . ASP A 1 193 ? 1.714 2.003 -14.823 1.00 92.38 193 ASP A O 1
ATOM 1574 N N . LEU A 1 194 ? 2.223 3.726 -13.475 1.00 91.38 194 LEU A N 1
ATOM 1575 C CA . LEU A 1 194 ? 2.724 4.596 -14.547 1.00 91.38 194 LEU A CA 1
ATOM 1576 C C . LEU A 1 194 ? 3.889 3.957 -15.325 1.00 91.38 194 LEU A C 1
ATOM 1578 O O . LEU A 1 194 ? 3.884 3.935 -16.552 1.00 91.38 194 LEU A O 1
ATOM 1582 N N . VAL A 1 195 ? 4.881 3.394 -14.625 1.00 89.06 195 VAL A N 1
ATOM 1583 C CA . VAL A 1 195 ? 6.025 2.730 -15.278 1.00 89.06 195 VAL A CA 1
ATOM 1584 C C . VAL A 1 195 ? 5.585 1.465 -16.020 1.00 89.06 195 VAL A C 1
ATOM 1586 O O . VAL A 1 195 ? 6.134 1.153 -17.073 1.00 89.06 195 VAL A O 1
ATOM 1589 N N . ASN A 1 196 ? 4.598 0.731 -15.503 1.00 87.44 196 ASN A N 1
ATOM 1590 C CA . ASN A 1 196 ? 4.044 -0.432 -16.192 1.00 87.44 196 ASN A CA 1
ATOM 1591 C C . ASN A 1 196 ? 3.308 -0.032 -17.474 1.00 87.44 196 ASN A C 1
ATOM 1593 O O . ASN A 1 196 ? 3.486 -0.695 -18.491 1.00 87.44 196 ASN A O 1
ATOM 1597 N N . GLU A 1 197 ? 2.534 1.054 -17.454 1.00 87.62 197 GLU A N 1
ATOM 1598 C CA . GLU A 1 197 ? 1.897 1.605 -18.655 1.00 87.62 197 GLU A CA 1
ATOM 1599 C C . GLU A 1 197 ? 2.942 2.050 -19.686 1.00 87.62 197 GLU A C 1
ATOM 1601 O O . GLU A 1 197 ? 2.836 1.684 -20.855 1.00 87.62 197 GLU A O 1
ATOM 1606 N N . GLU A 1 198 ? 4.009 2.733 -19.256 1.00 83.31 198 GLU A N 1
ATOM 1607 C CA . GLU A 1 198 ? 5.126 3.100 -20.137 1.00 83.31 198 GLU A CA 1
ATOM 1608 C C . GLU A 1 198 ? 5.820 1.878 -20.757 1.00 83.31 198 GLU A C 1
ATOM 1610 O O . GLU A 1 198 ? 6.245 1.939 -21.906 1.00 83.31 198 GLU A O 1
ATOM 1615 N N . MET A 1 199 ? 5.951 0.768 -20.023 1.00 77.56 199 MET A N 1
ATOM 1616 C CA . MET A 1 199 ? 6.557 -0.463 -20.544 1.00 77.56 199 MET A CA 1
ATOM 1617 C C . MET A 1 199 ? 5.633 -1.254 -21.474 1.00 77.56 199 MET A C 1
ATOM 1619 O O . MET A 1 199 ? 6.136 -2.030 -22.274 1.00 77.56 199 MET A O 1
ATOM 1623 N N . LEU A 1 200 ? 4.311 -1.096 -21.367 1.00 74.94 200 LEU A N 1
ATOM 1624 C CA . LEU A 1 200 ? 3.348 -1.764 -22.253 1.00 74.94 200 LEU A CA 1
ATOM 1625 C C . LEU A 1 200 ? 3.220 -1.077 -23.618 1.00 74.94 200 LEU A C 1
ATOM 1627 O O . LEU A 1 200 ? 2.774 -1.709 -24.573 1.00 74.94 200 LEU A O 1
ATOM 1631 N N . ILE A 1 201 ? 3.574 0.207 -23.704 1.00 60.19 201 ILE A N 1
ATOM 1632 C CA . ILE A 1 201 ? 3.535 0.995 -24.946 1.00 60.19 201 ILE A CA 1
ATOM 1633 C C . ILE A 1 201 ? 4.793 0.749 -25.819 1.00 60.19 201 ILE A C 1
ATOM 1635 O O . ILE A 1 201 ? 4.800 1.124 -26.989 1.00 60.19 201 ILE A O 1
ATOM 1639 N N . ILE A 1 202 ? 5.830 0.098 -25.273 1.00 52.41 202 ILE A N 1
ATOM 1640 C CA . ILE A 1 202 ? 7.156 -0.155 -25.882 1.00 52.41 202 ILE A CA 1
ATOM 1641 C C . ILE A 1 202 ? 7.287 -1.623 -26.323 1.00 52.41 202 ILE A C 1
ATOM 1643 O O . ILE A 1 202 ? 7.834 -1.886 -27.424 1.00 52.41 202 ILE A O 1
#

Radius of gyration: 33.26 Å; chains: 1; bounding box: 61×47×111 Å

pLDDT: mean 86.83, std 13.45, range [38.88, 98.25]